Protein AF-A0A165V8Z0-F1 (afdb_monomer_lite)

Sequence (299 aa):
MLTEVDLGKNVFCWGKLGKTMGTYIALTVGRLELTSSKNMLGPYHGDLFLDSDRKEVPDPLGNPEEKYPAFQTTVEQILPRIELMGHTLDRAREEYNYLVERAIRRQFDIPGEGQRKSAEDFLTFEQFIEIVRTIPVSEVSTGIDEDHPNPKRICDAHTLKKLPWYDPIDYIGREPDDIHSEASSAAFFIDGFHAYTQIRLSAENQVNLSSHVTWMYGPLVENGWAYEDEFNTGLSDGEKFLIVTEGSSDAKIIRHAFNLLCPQVEDFFDTWTWKKDIRSPAQVIYVSLSMDLPPCVLR

Radius of gyration: 25.74 Å; chains: 1; bounding box: 80×76×83 Å

Structure (mmCIF, N/CA/C/O backbone):
data_AF-A0A165V8Z0-F1
#
_entry.id   AF-A0A165V8Z0-F1
#
loop_
_atom_site.group_PDB
_atom_site.id
_atom_site.type_symbol
_atom_site.label_atom_id
_atom_site.label_alt_id
_atom_site.label_comp_id
_atom_site.label_asym_id
_atom_site.label_entity_id
_atom_site.label_seq_id
_atom_site.pdbx_PDB_ins_code
_atom_site.Cartn_x
_atom_site.Cartn_y
_atom_site.Cartn_z
_atom_site.occupancy
_atom_site.B_iso_or_equiv
_atom_site.auth_seq_id
_atom_site.auth_comp_id
_atom_site.auth_asym_id
_atom_site.auth_atom_id
_atom_site.pdbx_PDB_model_num
ATOM 1 N N . MET A 1 1 ? -53.129 -48.810 -5.944 1.00 30.41 1 MET A N 1
ATOM 2 C CA . MET A 1 1 ? -51.692 -48.940 -5.649 1.00 30.41 1 MET A CA 1
ATOM 3 C C . MET A 1 1 ? -51.057 -47.651 -6.141 1.00 30.41 1 MET A C 1
ATOM 5 O O . MET A 1 1 ? -51.082 -47.426 -7.336 1.00 30.41 1 MET A O 1
ATOM 9 N N . LEU A 1 2 ? -50.639 -46.815 -5.187 1.00 28.31 2 LEU A N 1
ATOM 10 C CA . LEU A 1 2 ? -49.899 -45.549 -5.300 1.00 28.31 2 LEU A CA 1
ATOM 11 C C . LEU A 1 2 ? -50.561 -44.362 -6.033 1.00 28.31 2 LEU A C 1
ATOM 13 O O . LEU A 1 2 ? -50.907 -44.400 -7.204 1.00 28.31 2 LEU A O 1
ATOM 17 N N . THR A 1 3 ? -50.725 -43.312 -5.233 1.00 26.44 3 THR A N 1
ATOM 18 C CA . THR A 1 3 ? -51.211 -41.954 -5.479 1.00 26.44 3 THR A CA 1
ATOM 19 C C . THR A 1 3 ? -50.233 -41.129 -6.318 1.00 26.44 3 THR A C 1
ATOM 21 O O . THR A 1 3 ? -49.061 -41.027 -5.956 1.00 26.44 3 THR A O 1
ATOM 24 N N . GLU A 1 4 ? -50.732 -40.490 -7.376 1.00 25.56 4 GLU A N 1
ATOM 25 C CA . GLU A 1 4 ? -50.082 -39.367 -8.062 1.00 25.56 4 GLU A CA 1
ATOM 26 C C . GLU A 1 4 ? -50.193 -38.111 -7.187 1.00 25.56 4 GLU A C 1
ATOM 28 O O . GLU A 1 4 ? -51.288 -37.721 -6.777 1.00 25.56 4 GLU A O 1
ATOM 33 N N . VAL A 1 5 ? -49.050 -37.503 -6.872 1.00 31.41 5 VAL A N 1
ATOM 34 C CA . VAL A 1 5 ? -48.964 -36.186 -6.236 1.00 31.41 5 VAL A CA 1
ATOM 35 C C . VAL A 1 5 ? -48.667 -35.173 -7.333 1.00 31.41 5 VAL A C 1
ATOM 37 O O . VAL A 1 5 ? -47.605 -35.202 -7.951 1.00 31.41 5 VAL A O 1
ATOM 40 N N . ASP A 1 6 ? -49.637 -34.295 -7.554 1.00 30.78 6 ASP A N 1
ATOM 41 C CA . ASP A 1 6 ? -49.554 -33.102 -8.388 1.00 30.78 6 ASP A CA 1
ATOM 42 C C . ASP A 1 6 ? -48.679 -32.053 -7.674 1.00 30.78 6 ASP A C 1
ATOM 44 O O . ASP A 1 6 ? -49.027 -31.570 -6.593 1.00 30.78 6 ASP A O 1
ATOM 48 N N . LEU A 1 7 ? -47.514 -31.730 -8.242 1.00 30.03 7 LEU A N 1
ATOM 49 C CA . LEU A 1 7 ? -46.679 -30.604 -7.816 1.00 30.03 7 LEU A CA 1
ATOM 50 C C . LEU A 1 7 ? -46.598 -29.599 -8.961 1.00 30.03 7 LEU A C 1
ATOM 52 O O . LEU A 1 7 ? -45.838 -29.740 -9.919 1.00 30.03 7 LEU A O 1
ATOM 56 N N . GLY A 1 8 ? -47.433 -28.573 -8.831 1.00 27.44 8 GLY A N 1
ATOM 57 C CA . GLY A 1 8 ? -47.518 -27.457 -9.749 1.00 27.44 8 GLY A CA 1
ATOM 58 C C . GLY A 1 8 ? -46.261 -26.583 -9.796 1.00 27.44 8 GLY A C 1
ATOM 59 O O . GLY A 1 8 ? -45.584 -26.350 -8.802 1.00 27.44 8 GLY A O 1
ATOM 60 N N . LYS A 1 9 ? -46.050 -26.033 -10.996 1.00 34.22 9 LYS A N 1
ATOM 61 C CA . LYS A 1 9 ? -45.513 -24.696 -11.299 1.00 34.22 9 LYS A CA 1
ATOM 62 C C . LYS A 1 9 ? -44.222 -24.280 -10.576 1.00 34.22 9 LYS A C 1
ATOM 64 O O . LYS A 1 9 ? -44.267 -23.540 -9.604 1.00 34.22 9 LYS A O 1
ATOM 69 N N . ASN A 1 10 ? -43.084 -24.555 -11.213 1.00 26.34 10 ASN A N 1
ATOM 70 C CA . ASN A 1 10 ? -41.944 -23.636 -11.192 1.00 26.34 10 ASN A CA 1
ATOM 71 C C . ASN A 1 10 ? -41.713 -23.109 -12.610 1.00 26.34 10 ASN A C 1
ATOM 73 O O . ASN A 1 10 ? -41.158 -23.783 -13.475 1.00 26.34 10 ASN A O 1
ATOM 77 N N . VAL A 1 11 ? -42.208 -21.895 -12.849 1.00 27.19 11 VAL A N 1
ATOM 78 C CA . VAL A 1 11 ? -41.878 -21.096 -14.028 1.00 27.19 11 VAL A CA 1
ATOM 79 C C . VAL A 1 11 ? -40.433 -20.635 -13.844 1.00 27.19 11 VAL A C 1
ATOM 81 O O . VAL A 1 11 ? -40.169 -19.667 -13.140 1.00 27.19 11 VAL A O 1
ATOM 84 N N . PHE A 1 12 ? -39.488 -21.356 -14.445 1.00 24.84 12 PHE A N 1
ATOM 85 C CA . PHE A 1 12 ? -38.126 -20.863 -14.620 1.00 24.84 12 PHE A CA 1
ATOM 86 C C . PHE A 1 12 ? -38.168 -19.733 -15.653 1.00 24.84 12 PHE A C 1
ATOM 88 O O . PHE A 1 12 ? -38.236 -19.973 -16.859 1.00 24.84 12 PHE A O 1
ATOM 95 N N . CYS A 1 13 ? -38.164 -18.490 -15.174 1.00 25.16 13 CYS A N 1
ATOM 96 C CA . CYS A 1 13 ? -37.896 -17.327 -16.008 1.00 25.16 13 CYS A CA 1
ATOM 97 C C . CYS A 1 13 ? -36.444 -17.395 -16.492 1.00 25.16 13 CYS A C 1
ATOM 99 O O . CYS A 1 13 ? -35.519 -16.987 -15.796 1.00 25.16 13 CYS A O 1
ATOM 101 N N . TRP A 1 14 ? -36.256 -17.898 -17.710 1.00 28.58 14 TRP A N 1
ATOM 102 C CA . TRP A 1 14 ? -35.046 -17.680 -18.495 1.00 28.58 14 TRP A CA 1
ATOM 103 C C . TRP A 1 14 ? -34.996 -16.205 -18.908 1.00 28.58 14 TRP A C 1
ATOM 105 O O . TRP A 1 14 ? -35.491 -15.819 -19.965 1.00 28.58 14 TRP A O 1
ATOM 115 N N . GLY A 1 15 ? -34.446 -15.363 -18.035 1.00 26.12 15 GLY A N 1
ATOM 116 C CA . GLY A 1 15 ? -34.213 -13.945 -18.285 1.00 26.12 15 GLY A CA 1
ATOM 117 C C . GLY A 1 15 ? -32.725 -13.625 -18.207 1.00 26.12 15 GLY A C 1
ATOM 118 O O . GLY A 1 15 ? -32.154 -13.673 -17.128 1.00 26.12 15 GLY A O 1
ATOM 119 N N . LYS A 1 16 ? -32.139 -13.253 -19.353 1.00 32.78 16 LYS A N 1
ATOM 120 C CA . LYS A 1 16 ? -30.780 -12.703 -19.534 1.00 32.78 16 LYS A CA 1
ATOM 121 C C . LYS A 1 16 ? -29.607 -13.646 -19.217 1.00 32.78 16 LYS A C 1
ATOM 123 O O . LYS A 1 16 ? -28.849 -13.435 -18.282 1.00 32.78 16 LYS A O 1
ATOM 128 N N . LEU A 1 17 ? -29.332 -14.570 -20.139 1.00 36.44 17 LEU A N 1
ATOM 129 C CA . LEU A 1 17 ? -27.946 -14.962 -20.436 1.00 36.44 17 LEU A CA 1
ATOM 130 C C . LEU A 1 17 ? -27.268 -13.801 -21.183 1.00 36.44 17 LEU A C 1
ATOM 132 O O . LEU A 1 17 ? -27.127 -13.812 -22.405 1.00 36.44 17 LEU A O 1
ATOM 136 N N . GLY A 1 18 ? -26.926 -12.745 -20.442 1.00 35.88 18 GLY A N 1
ATOM 137 C CA . GLY A 1 18 ? -25.889 -11.816 -20.872 1.00 35.88 18 GLY A CA 1
ATOM 138 C C . GLY A 1 18 ? -24.560 -12.562 -20.833 1.00 35.88 18 GLY A C 1
ATOM 139 O O . GLY A 1 18 ? -24.325 -13.336 -19.910 1.00 35.88 18 GLY A O 1
ATOM 140 N N . LYS A 1 19 ? -23.718 -12.385 -21.854 1.00 38.81 19 LYS A N 1
ATOM 141 C CA . LYS A 1 19 ? -22.329 -12.859 -21.839 1.00 38.81 19 LYS A CA 1
ATOM 142 C C . LYS A 1 19 ? -21.712 -12.482 -20.489 1.00 38.81 19 LYS A C 1
ATOM 144 O O . LYS A 1 19 ? -21.586 -11.293 -20.217 1.00 38.81 19 LYS A O 1
ATOM 149 N N . THR A 1 20 ? -21.348 -13.455 -19.662 1.00 41.81 20 THR A N 1
ATOM 150 C CA . THR A 1 20 ? -20.550 -13.216 -18.460 1.00 41.81 20 THR A CA 1
ATOM 151 C C . THR A 1 20 ? -19.168 -12.753 -18.918 1.00 41.81 20 THR A C 1
ATOM 153 O O . THR A 1 20 ? -18.284 -13.561 -19.203 1.00 41.81 20 THR A O 1
ATOM 156 N N . MET A 1 21 ? -18.998 -11.439 -19.099 1.00 64.50 21 MET A N 1
ATOM 157 C CA . MET A 1 21 ? -17.664 -10.850 -19.161 1.00 64.50 21 MET A CA 1
ATOM 158 C C . MET A 1 21 ? -16.984 -11.120 -17.820 1.00 64.50 21 MET A C 1
ATOM 160 O O . MET A 1 21 ? -17.641 -11.140 -16.781 1.00 64.50 21 MET A O 1
ATOM 164 N N . GLY A 1 22 ? -15.684 -11.410 -17.852 1.00 67.50 22 GLY A N 1
ATOM 165 C CA . GLY A 1 22 ? -14.938 -11.577 -16.613 1.00 67.50 22 GLY A CA 1
ATOM 166 C C . GLY A 1 22 ? -14.842 -10.243 -15.882 1.00 67.50 22 GLY A C 1
ATOM 167 O O . GLY A 1 22 ? -14.561 -9.231 -16.520 1.00 67.50 22 GLY A O 1
ATOM 168 N N . THR A 1 23 ? -15.059 -10.266 -14.576 1.00 82.38 23 THR A N 1
ATOM 169 C CA . THR A 1 23 ? -14.997 -9.101 -13.701 1.00 82.38 23 THR A CA 1
ATOM 170 C C . THR A 1 23 ? -13.733 -9.154 -12.855 1.00 82.38 23 THR A C 1
ATOM 172 O O . THR A 1 23 ? -13.268 -10.241 -12.504 1.00 82.38 23 THR A O 1
ATOM 175 N N . TYR A 1 24 ? -13.178 -7.988 -12.537 1.00 84.50 24 TYR A N 1
ATOM 176 C CA . TYR A 1 24 ? -11.966 -7.860 -11.742 1.00 84.50 24 TYR A CA 1
ATOM 177 C C . TYR A 1 24 ? -12.279 -7.242 -10.375 1.00 84.50 24 TYR A C 1
ATOM 179 O O . TYR A 1 24 ? -13.119 -6.351 -10.268 1.00 84.50 24 TYR A O 1
ATOM 187 N N . ILE A 1 25 ? -11.603 -7.744 -9.345 1.00 90.50 25 ILE A N 1
ATOM 188 C CA . ILE A 1 25 ? -11.419 -7.088 -8.046 1.00 90.50 25 ILE A CA 1
ATOM 189 C C . ILE A 1 25 ? -9.993 -6.540 -8.023 1.00 90.50 25 ILE A C 1
ATOM 191 O O . ILE A 1 25 ? -9.087 -7.206 -8.530 1.00 90.50 25 ILE A O 1
ATOM 195 N N . ALA A 1 26 ? -9.786 -5.358 -7.446 1.00 93.00 26 ALA A N 1
ATOM 196 C CA . ALA A 1 26 ? -8.458 -4.757 -7.367 1.00 93.00 26 ALA A CA 1
ATOM 197 C C . ALA A 1 26 ? -8.223 -4.011 -6.049 1.00 93.00 26 ALA A C 1
ATOM 199 O O . ALA A 1 26 ? -9.145 -3.416 -5.481 1.00 93.00 26 ALA A O 1
ATOM 200 N N . LEU A 1 27 ? -6.969 -4.022 -5.593 1.00 97.50 27 LEU A N 1
ATOM 201 C CA . LEU A 1 27 ? -6.443 -3.053 -4.636 1.00 97.50 27 LEU A CA 1
ATOM 202 C C . LEU A 1 27 ? -5.663 -1.991 -5.410 1.00 97.50 27 LEU A C 1
ATOM 204 O O . LEU A 1 27 ? -4.715 -2.313 -6.129 1.00 97.50 27 LEU A O 1
ATOM 208 N N . THR A 1 28 ? -6.042 -0.727 -5.244 1.00 97.75 28 THR A N 1
ATOM 209 C CA . THR A 1 28 ? -5.426 0.393 -5.960 1.00 97.75 28 THR A CA 1
ATOM 210 C C . THR A 1 28 ? -4.941 1.493 -5.028 1.00 97.75 28 THR A C 1
ATOM 212 O O . THR A 1 28 ? -5.467 1.679 -3.928 1.00 97.75 28 THR A O 1
ATOM 215 N N . VAL A 1 29 ? -3.955 2.261 -5.501 1.00 98.00 29 VAL A N 1
ATOM 216 C CA . VAL A 1 29 ? -3.557 3.554 -4.927 1.00 98.00 29 VAL A CA 1
ATOM 217 C C . VAL A 1 29 ? -3.594 4.597 -6.033 1.00 98.00 29 VAL A C 1
ATOM 219 O O . VAL A 1 29 ? -2.802 4.545 -6.973 1.00 98.00 29 VAL A O 1
ATOM 222 N N . GLY A 1 30 ? -4.519 5.549 -5.938 1.00 96.19 30 GLY A N 1
ATOM 223 C CA . GLY A 1 30 ? -4.816 6.453 -7.044 1.00 96.19 30 GLY A CA 1
ATOM 224 C C . GLY A 1 30 ? -5.187 5.650 -8.293 1.00 96.19 30 GLY A C 1
ATOM 225 O O . GLY A 1 30 ? -6.202 4.957 -8.307 1.00 96.19 30 GLY A O 1
ATOM 226 N N . ARG A 1 31 ? -4.345 5.735 -9.325 1.00 95.00 31 ARG A N 1
ATOM 227 C CA . ARG A 1 31 ? -4.503 5.042 -10.612 1.00 95.00 31 ARG A CA 1
ATOM 228 C C . ARG A 1 31 ? -3.602 3.814 -10.772 1.00 95.00 31 ARG A C 1
ATOM 230 O O . ARG A 1 31 ? -3.591 3.218 -11.844 1.00 95.00 31 ARG A O 1
ATOM 237 N N . LEU A 1 32 ? -2.819 3.454 -9.756 1.00 95.44 32 LEU A N 1
ATOM 238 C CA . LEU A 1 32 ? -1.980 2.256 -9.789 1.00 95.44 32 LEU A CA 1
ATOM 239 C C . LEU A 1 32 ? -2.797 1.054 -9.316 1.00 95.44 32 LEU A C 1
ATOM 241 O O . LEU A 1 32 ? -3.307 1.062 -8.195 1.00 95.44 32 LEU A O 1
ATOM 245 N N . GLU A 1 33 ? -2.884 0.022 -10.152 1.00 94.94 33 GLU A N 1
ATOM 246 C CA . GLU A 1 33 ? -3.313 -1.316 -9.741 1.00 94.94 33 GLU A CA 1
ATOM 247 C C . GLU A 1 33 ? -2.143 -2.010 -9.035 1.00 94.94 33 GLU A C 1
ATOM 249 O O . GLU A 1 33 ? -1.077 -2.149 -9.629 1.00 94.94 33 GLU A O 1
ATOM 254 N N . LEU A 1 34 ? -2.318 -2.399 -7.768 1.00 95.31 34 LEU A N 1
ATOM 255 C CA . LEU A 1 34 ? -1.273 -3.086 -6.994 1.00 95.31 34 LEU A CA 1
ATOM 256 C C . LEU A 1 34 ? -1.474 -4.600 -6.995 1.00 95.31 34 LEU A C 1
ATOM 258 O O . LEU A 1 34 ? -0.526 -5.374 -7.064 1.00 95.31 34 LEU A O 1
ATOM 262 N N . THR A 1 35 ? -2.728 -5.027 -6.868 1.00 93.69 35 THR A N 1
ATOM 263 C CA . THR A 1 35 ? -3.135 -6.426 -6.977 1.00 93.69 35 THR A CA 1
ATOM 264 C C . THR A 1 35 ? -4.475 -6.483 -7.684 1.00 93.69 35 THR A C 1
ATOM 266 O O . THR A 1 35 ? -5.326 -5.607 -7.500 1.00 93.69 35 THR A O 1
ATOM 269 N N . SER A 1 36 ? -4.685 -7.541 -8.459 1.00 91.31 36 SER A N 1
ATOM 270 C CA . SER A 1 36 ? -5.980 -7.821 -9.059 1.00 91.31 36 SER A CA 1
ATOM 271 C C . SER A 1 36 ? -6.293 -9.308 -9.067 1.00 91.31 36 SER A C 1
ATOM 273 O O . SER A 1 36 ? -5.425 -10.178 -8.951 1.00 91.31 36 SER A O 1
ATOM 275 N N . SER A 1 37 ? -7.582 -9.615 -9.160 1.00 90.75 37 SER A N 1
ATOM 276 C CA . SER A 1 37 ? -8.058 -10.977 -9.344 1.00 90.75 37 SER A CA 1
ATOM 277 C C . SER A 1 37 ? -9.285 -10.998 -10.234 1.00 90.75 37 SER A C 1
ATOM 279 O O . SER A 1 37 ? -10.095 -10.076 -10.215 1.00 90.75 37 SER A O 1
ATOM 281 N N . LYS A 1 38 ? -9.425 -12.054 -11.035 1.00 88.88 38 LYS A N 1
ATOM 282 C CA . LYS A 1 38 ? -10.494 -12.175 -12.026 1.00 88.88 38 LYS A CA 1
ATOM 283 C C . LYS A 1 38 ? -11.485 -13.248 -11.609 1.00 88.88 38 LYS A C 1
ATOM 285 O O . LYS A 1 38 ? -11.101 -14.406 -11.474 1.00 88.88 38 LYS A O 1
ATOM 290 N N . ASN A 1 39 ? -12.762 -12.885 -11.497 1.00 88.44 39 ASN A N 1
ATOM 291 C CA . ASN A 1 39 ? -13.870 -13.793 -11.162 1.00 88.44 39 ASN A CA 1
ATOM 292 C C . ASN A 1 39 ? -13.678 -14.579 -9.848 1.00 88.44 39 ASN A C 1
ATOM 294 O O . ASN A 1 39 ? -14.215 -15.675 -9.696 1.00 88.44 39 ASN A O 1
ATOM 298 N N . MET A 1 40 ? -12.886 -14.052 -8.915 1.00 90.38 40 MET A N 1
ATOM 299 C CA . MET A 1 40 ? -12.635 -14.645 -7.602 1.00 90.38 40 MET A CA 1
ATOM 300 C C . MET A 1 40 ? -12.248 -13.549 -6.602 1.00 90.38 40 MET A C 1
ATOM 302 O O . MET A 1 40 ? -11.856 -12.461 -7.014 1.00 90.38 40 MET A O 1
ATOM 306 N N . LEU A 1 41 ? -12.341 -13.846 -5.302 1.00 86.62 41 LEU A N 1
ATOM 307 C CA . LEU A 1 41 ? -12.125 -12.878 -4.213 1.00 86.62 41 LEU A CA 1
ATOM 308 C C . LEU A 1 41 ? -10.716 -12.262 -4.188 1.00 86.62 41 LEU A C 1
ATOM 310 O O . LEU A 1 41 ? -10.540 -11.171 -3.661 1.00 86.62 41 LEU A O 1
ATOM 314 N N . GLY A 1 42 ? -9.716 -12.943 -4.753 1.00 89.69 42 GLY A N 1
ATOM 315 C CA . GLY A 1 42 ? -8.326 -12.500 -4.678 1.00 89.69 42 GLY A CA 1
ATOM 316 C C . GLY A 1 42 ? -7.764 -12.523 -3.249 1.00 89.69 42 GLY A C 1
ATOM 317 O O . GLY A 1 42 ? -8.295 -13.223 -2.382 1.00 89.69 42 GLY A O 1
ATOM 318 N N . PRO A 1 43 ? -6.652 -11.809 -3.003 1.00 90.62 43 PRO A N 1
ATOM 319 C CA . PRO A 1 43 ? -6.107 -11.637 -1.662 1.00 90.62 43 PRO A CA 1
ATOM 320 C C . PRO A 1 43 ? -7.060 -10.840 -0.763 1.00 90.62 43 PRO A C 1
ATOM 322 O O . PRO A 1 43 ? -7.693 -9.877 -1.197 1.00 90.62 43 PRO A O 1
ATOM 325 N N . TYR A 1 44 ? -7.134 -11.226 0.510 1.00 92.50 44 TYR A N 1
ATOM 326 C CA . TYR A 1 44 ? -7.872 -10.465 1.512 1.00 92.50 44 TYR A CA 1
ATOM 327 C C . TYR A 1 44 ? -7.106 -9.188 1.872 1.00 92.50 44 TYR A C 1
ATOM 329 O O . TYR A 1 44 ? -5.912 -9.239 2.167 1.00 92.50 44 TYR A O 1
ATOM 337 N N . HIS A 1 45 ? -7.809 -8.055 1.855 1.00 95.62 45 HIS A N 1
ATOM 338 C CA . HIS A 1 45 ? -7.251 -6.741 2.178 1.00 95.62 45 HIS A CA 1
ATOM 339 C C . HIS A 1 45 ? -8.036 -6.007 3.273 1.00 95.62 45 HIS A C 1
ATOM 341 O O . HIS A 1 45 ? -7.818 -4.818 3.491 1.00 95.62 45 HIS A O 1
ATOM 347 N N . GLY A 1 46 ? -8.938 -6.695 3.980 1.00 94.94 46 GLY A N 1
ATOM 348 C CA . GLY A 1 46 ? -9.806 -6.077 4.987 1.00 94.94 46 GLY A CA 1
ATOM 349 C C . GLY A 1 46 ? -9.062 -5.508 6.196 1.00 94.94 46 GLY A C 1
ATOM 350 O O . GLY A 1 46 ? -9.565 -4.584 6.830 1.00 94.94 46 GLY A O 1
ATOM 351 N N . ASP A 1 47 ? -7.844 -5.980 6.469 1.00 94.38 47 ASP A N 1
ATOM 352 C CA . ASP A 1 47 ? -6.976 -5.483 7.551 1.00 94.38 47 ASP A CA 1
ATOM 353 C C . ASP A 1 47 ? -6.551 -4.021 7.349 1.00 94.38 47 ASP A C 1
ATOM 355 O O . ASP A 1 47 ? -6.266 -3.292 8.303 1.00 94.38 47 ASP A O 1
ATOM 359 N N . LEU A 1 48 ? -6.540 -3.559 6.097 1.00 95.94 48 LEU A N 1
ATOM 360 C CA . LEU A 1 48 ? -6.196 -2.185 5.748 1.00 95.94 48 LEU A CA 1
ATOM 361 C C . LEU A 1 48 ? -7.283 -1.175 6.114 1.00 95.94 48 LEU A C 1
ATOM 363 O O . LEU A 1 48 ? -6.968 0.000 6.288 1.00 95.94 48 LEU A O 1
ATOM 367 N N . PHE A 1 49 ? -8.535 -1.607 6.227 1.00 96.50 49 PHE A N 1
ATOM 368 C CA . PHE A 1 49 ? -9.684 -0.713 6.283 1.00 96.50 49 PHE A CA 1
ATOM 369 C C . PHE A 1 49 ? -10.457 -0.873 7.587 1.00 96.50 49 PHE A C 1
ATOM 371 O O . PHE A 1 49 ? -10.444 -1.926 8.224 1.00 96.50 49 PHE A O 1
ATOM 378 N N . LEU A 1 50 ? -11.164 0.186 7.961 1.00 94.56 50 LEU A N 1
ATOM 379 C CA . LEU A 1 50 ? -12.214 0.143 8.968 1.00 94.56 50 LEU A CA 1
ATOM 380 C C . LEU A 1 50 ? -13.569 -0.029 8.277 1.00 94.56 50 LEU A C 1
ATOM 382 O O . LEU A 1 50 ? -13.738 0.345 7.118 1.00 94.56 50 LEU A O 1
ATOM 386 N N . ASP A 1 51 ? -14.577 -0.519 8.996 1.00 93.81 51 ASP A N 1
ATOM 387 C CA . ASP A 1 51 ? -15.925 -0.661 8.422 1.00 93.81 51 ASP A CA 1
ATOM 388 C C . ASP A 1 51 ? -16.501 0.696 7.966 1.00 93.81 51 ASP A C 1
ATOM 390 O O . ASP A 1 51 ? -17.215 0.782 6.969 1.00 93.81 51 ASP A O 1
ATOM 394 N N . SER A 1 52 ? -16.088 1.793 8.616 1.00 94.12 52 SER A N 1
ATOM 395 C CA . SER A 1 52 ? -16.416 3.166 8.208 1.00 94.12 52 SER A CA 1
ATOM 396 C C . SER A 1 52 ? -15.872 3.568 6.832 1.00 94.12 52 SER A C 1
ATOM 398 O O . SER A 1 52 ? -16.331 4.561 6.269 1.00 94.12 52 SER A O 1
ATOM 400 N N . ASP A 1 53 ? -14.898 2.832 6.293 1.00 96.75 53 ASP A N 1
ATOM 401 C CA . ASP A 1 53 ? -14.346 3.069 4.959 1.00 96.75 53 ASP A CA 1
ATOM 402 C C . ASP A 1 53 ? -15.203 2.442 3.851 1.00 96.75 53 ASP A C 1
ATOM 404 O O . ASP A 1 53 ? -14.947 2.703 2.670 1.00 96.75 53 ASP A O 1
ATOM 408 N N . ARG A 1 54 ? -16.224 1.643 4.201 1.00 96.75 54 ARG A N 1
ATOM 409 C CA . ARG A 1 54 ? -17.163 1.055 3.242 1.00 96.75 54 ARG A CA 1
ATOM 410 C C . ARG A 1 54 ? -18.078 2.126 2.656 1.00 96.75 54 ARG A C 1
ATOM 412 O O . ARG A 1 54 ? -18.836 2.775 3.377 1.00 96.75 54 ARG A O 1
ATOM 419 N N . LYS A 1 55 ? -18.044 2.295 1.334 1.00 96.19 55 LYS A N 1
ATOM 420 C CA . LYS A 1 55 ? -18.873 3.272 0.610 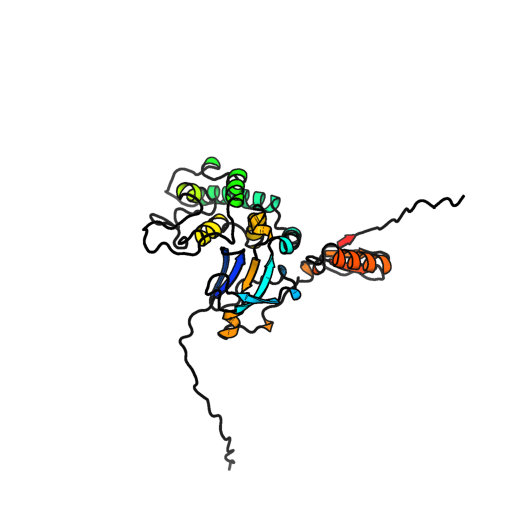1.00 96.19 55 LYS A CA 1
ATOM 421 C C . LYS A 1 55 ? -18.934 2.968 -0.883 1.00 96.19 55 LYS A C 1
ATOM 423 O O . LYS A 1 55 ? -18.129 2.205 -1.408 1.00 96.19 55 LYS A O 1
ATOM 428 N N . GLU A 1 56 ? -19.878 3.599 -1.571 1.00 96.25 56 GLU A N 1
ATOM 429 C CA . GLU A 1 56 ? -19.913 3.602 -3.034 1.00 96.25 56 GLU A CA 1
ATOM 430 C C . GLU A 1 56 ? -18.887 4.594 -3.585 1.00 96.25 56 GLU A C 1
ATOM 432 O O . GLU A 1 56 ? -18.917 5.786 -3.252 1.00 96.25 56 GLU A O 1
ATOM 437 N N . VAL A 1 57 ? -17.990 4.117 -4.446 1.00 95.50 57 VAL A N 1
ATOM 438 C CA . VAL A 1 57 ? -16.924 4.931 -5.046 1.00 95.50 57 VAL A CA 1
ATOM 439 C C . VAL A 1 57 ? -16.871 4.730 -6.558 1.00 95.50 57 VAL A C 1
ATOM 441 O O . VAL A 1 57 ? -17.259 3.661 -7.031 1.00 95.50 57 VAL A O 1
ATOM 444 N N . PRO A 1 58 ? -16.403 5.733 -7.323 1.00 93.56 58 PRO A N 1
ATOM 445 C CA . PRO A 1 58 ? -16.101 5.559 -8.739 1.00 93.56 58 PRO A CA 1
ATOM 446 C C . PRO A 1 58 ? -15.112 4.416 -8.982 1.00 93.56 58 PRO A C 1
ATOM 448 O O . PRO A 1 58 ? -14.206 4.220 -8.167 1.00 93.56 58 PRO A O 1
ATOM 451 N N . ASP A 1 59 ? -15.237 3.719 -10.110 1.00 89.00 59 ASP A N 1
ATOM 452 C CA . ASP A 1 59 ? -14.223 2.751 -10.538 1.00 89.00 59 ASP A CA 1
ATOM 453 C C . ASP A 1 59 ? -12.858 3.450 -10.741 1.00 89.00 59 ASP A C 1
ATOM 455 O O . ASP A 1 59 ? -12.756 4.350 -11.583 1.00 89.00 59 ASP A O 1
ATOM 459 N N . PRO A 1 60 ? -11.805 3.085 -9.977 1.00 85.19 60 PRO A N 1
ATOM 460 C CA . PRO A 1 60 ? -10.497 3.730 -10.080 1.00 85.19 60 PRO A CA 1
ATOM 461 C C . PRO A 1 60 ? -9.751 3.414 -11.384 1.00 85.19 60 PRO A C 1
ATOM 463 O O . PRO A 1 60 ? -8.856 4.174 -11.759 1.00 85.19 60 PRO A O 1
ATOM 466 N N . LEU A 1 61 ? -10.083 2.309 -12.058 1.00 84.19 61 LEU A N 1
ATOM 467 C CA . LEU A 1 61 ? -9.399 1.837 -13.270 1.00 84.19 61 LEU A CA 1
ATOM 468 C C . LEU A 1 61 ? -10.310 1.852 -14.506 1.00 84.19 61 LEU A C 1
ATOM 470 O O . LEU A 1 61 ? -9.816 1.807 -15.633 1.00 84.19 61 LEU A O 1
ATOM 474 N N . GLY A 1 62 ? -11.624 1.918 -14.299 1.00 84.69 62 GLY A N 1
ATOM 475 C CA . GLY A 1 62 ? -12.642 1.917 -15.342 1.00 84.69 62 GLY A CA 1
ATOM 476 C C . GLY A 1 62 ? -13.322 3.269 -15.550 1.00 84.69 62 GLY A C 1
ATOM 477 O O . GLY A 1 62 ? -12.687 4.319 -15.666 1.00 84.69 62 GLY A O 1
ATOM 478 N N . ASN A 1 63 ? -14.648 3.229 -15.680 1.00 84.12 63 ASN A N 1
ATOM 479 C CA . ASN A 1 63 ? -15.462 4.406 -15.953 1.00 84.12 63 ASN A CA 1
ATOM 480 C C . ASN A 1 63 ? -15.749 5.184 -14.652 1.00 84.12 63 ASN A C 1
ATOM 482 O O . ASN A 1 63 ? -16.457 4.662 -13.792 1.00 84.12 63 ASN A O 1
ATOM 486 N N . PRO A 1 64 ? -15.309 6.449 -14.510 1.00 84.12 64 PRO A N 1
ATOM 487 C CA . PRO A 1 64 ? -15.535 7.231 -13.291 1.00 84.12 64 PRO A CA 1
ATOM 488 C C . PRO A 1 64 ? -17.009 7.601 -13.047 1.00 84.12 64 PRO A C 1
ATOM 490 O O . PRO A 1 64 ? -17.348 8.099 -11.971 1.00 84.12 64 PRO A O 1
ATOM 493 N N . GLU A 1 65 ? -17.892 7.407 -14.031 1.00 88.88 65 GLU A N 1
ATOM 494 C CA . GLU A 1 65 ? -19.339 7.583 -13.855 1.00 88.88 65 GLU A CA 1
ATOM 495 C C . GLU A 1 65 ? -20.001 6.381 -13.167 1.00 88.88 65 GLU A C 1
ATOM 497 O O . GLU A 1 65 ? -21.057 6.532 -12.548 1.00 88.88 65 GLU A O 1
ATOM 502 N N . GLU A 1 66 ? -19.381 5.203 -13.249 1.00 90.38 66 GLU A N 1
ATOM 503 C CA . GLU A 1 66 ? -19.864 3.988 -12.603 1.00 90.38 66 GLU A CA 1
ATOM 504 C C . GLU A 1 66 ? -19.370 3.942 -11.162 1.00 90.38 66 GLU A C 1
ATOM 506 O O . GLU A 1 66 ? -18.185 4.138 -10.885 1.00 90.38 66 GLU A O 1
ATOM 511 N N . LYS A 1 67 ? -20.299 3.703 -10.236 1.00 94.19 67 LYS A N 1
ATOM 512 C CA . LYS A 1 67 ? -20.006 3.611 -8.810 1.00 94.19 67 LYS A CA 1
ATOM 513 C C . LYS A 1 67 ? -20.335 2.229 -8.307 1.00 94.19 67 LYS A C 1
ATOM 515 O O . LYS A 1 67 ? -21.389 1.694 -8.630 1.00 94.19 67 LYS A O 1
ATOM 520 N N . TYR A 1 68 ? -19.452 1.722 -7.467 1.00 94.00 68 TYR A N 1
ATOM 521 C CA . TYR A 1 68 ? -19.539 0.382 -6.926 1.00 94.00 68 TYR A CA 1
ATOM 522 C C . TYR A 1 68 ? -19.227 0.400 -5.429 1.00 94.00 68 TYR A C 1
ATOM 524 O O . TYR A 1 68 ? -18.459 1.258 -4.973 1.00 94.00 68 TYR A O 1
ATOM 532 N N . PRO A 1 69 ? -19.784 -0.537 -4.645 1.00 94.69 69 PRO A N 1
ATOM 533 C CA . PRO A 1 69 ? -19.384 -0.707 -3.258 1.00 94.69 69 PRO A CA 1
ATOM 534 C C . PRO A 1 69 ? -17.910 -1.128 -3.170 1.00 94.69 69 PRO A C 1
ATOM 536 O O . PRO A 1 69 ? -17.441 -2.027 -3.871 1.00 94.69 69 PRO A O 1
ATOM 539 N N . ALA A 1 70 ? -17.172 -0.444 -2.302 1.00 96.75 70 ALA A N 1
ATOM 540 C CA . ALA A 1 70 ? -15.753 -0.657 -2.060 1.00 96.75 70 ALA A CA 1
ATOM 541 C C . ALA A 1 70 ? -15.393 -0.254 -0.626 1.00 96.75 70 ALA A C 1
ATOM 543 O O . ALA A 1 70 ? -16.186 0.385 0.072 1.00 96.75 70 ALA A O 1
ATOM 544 N N . PHE A 1 71 ? -14.168 -0.566 -0.210 1.00 97.75 71 PHE A N 1
ATOM 545 C CA . PHE A 1 71 ? -13.531 0.136 0.903 1.00 97.75 71 PHE A CA 1
ATOM 546 C C . PHE A 1 71 ? -12.565 1.167 0.354 1.00 97.75 71 PHE A C 1
ATOM 548 O O . PHE A 1 71 ? -11.757 0.855 -0.523 1.00 97.75 71 PHE A O 1
ATOM 555 N N . GLN A 1 72 ? -12.647 2.398 0.849 1.00 97.81 72 GLN A N 1
ATOM 556 C CA . GLN A 1 72 ? -11.757 3.453 0.393 1.00 97.81 72 GLN A CA 1
ATOM 557 C C . GLN A 1 72 ? -11.384 4.415 1.512 1.00 97.81 72 GLN A C 1
ATOM 559 O O . GLN A 1 72 ? -12.238 5.019 2.158 1.00 97.81 72 GLN A O 1
ATOM 564 N N . THR A 1 73 ? -10.088 4.661 1.636 1.00 97.62 73 THR A N 1
ATOM 565 C CA . THR A 1 73 ? -9.518 5.677 2.524 1.00 97.62 73 THR A CA 1
ATOM 566 C C . THR A 1 73 ? -8.423 6.446 1.777 1.00 97.62 73 THR A C 1
ATOM 568 O O . THR A 1 73 ? -8.391 6.415 0.544 1.00 97.62 73 THR A O 1
ATOM 571 N N . THR A 1 74 ? -7.565 7.192 2.466 1.00 98.38 74 THR A N 1
ATOM 572 C CA . THR A 1 74 ? -6.397 7.852 1.858 1.00 98.38 74 THR A CA 1
ATOM 573 C C . THR A 1 74 ? -5.095 7.198 2.300 1.00 98.38 74 THR A C 1
ATOM 575 O O . THR A 1 74 ? -5.046 6.534 3.336 1.00 98.38 74 THR A O 1
ATOM 578 N N . VAL A 1 75 ? -4.022 7.415 1.533 1.00 98.44 75 VAL A N 1
ATOM 579 C CA . VAL A 1 75 ? -2.671 6.960 1.901 1.00 98.44 75 VAL A CA 1
ATOM 580 C C . VAL A 1 75 ? -2.290 7.453 3.299 1.00 98.44 75 VAL A C 1
ATOM 582 O O . VAL A 1 75 ? -1.791 6.671 4.099 1.00 98.44 75 VAL A O 1
ATOM 585 N N . GLU A 1 76 ? -2.579 8.714 3.630 1.00 97.75 76 GLU A N 1
ATOM 586 C CA . GLU A 1 76 ? -2.312 9.286 4.957 1.00 97.75 76 GLU A CA 1
ATOM 587 C C . GLU A 1 76 ? -2.999 8.515 6.091 1.00 97.75 76 GLU A C 1
ATOM 589 O O . GLU A 1 76 ? -2.371 8.226 7.109 1.00 97.75 76 GLU A O 1
ATOM 594 N N . GLN A 1 77 ? -4.277 8.167 5.922 1.00 97.00 77 GLN A N 1
ATOM 595 C CA . GLN A 1 77 ? -5.055 7.495 6.965 1.00 97.00 77 GLN A CA 1
ATOM 596 C C . GLN A 1 77 ? -4.637 6.034 7.153 1.00 97.00 77 GLN A C 1
ATOM 598 O O . GLN A 1 77 ? -4.660 5.524 8.272 1.00 97.00 77 GLN A O 1
ATOM 603 N N . ILE A 1 78 ? -4.219 5.363 6.079 1.00 96.75 78 ILE A N 1
ATOM 604 C CA . ILE A 1 78 ? -3.834 3.949 6.120 1.00 96.75 78 ILE A CA 1
ATOM 605 C C . ILE A 1 78 ? -2.380 3.738 6.551 1.00 96.75 78 ILE A C 1
ATOM 607 O O . ILE A 1 78 ? -2.018 2.654 7.009 1.00 96.75 78 ILE A O 1
ATOM 611 N N . LEU A 1 79 ? -1.543 4.775 6.439 1.00 96.94 79 LEU A N 1
ATOM 612 C CA . LEU A 1 79 ? -0.109 4.702 6.699 1.00 96.94 79 LEU A CA 1
ATOM 613 C C . LEU A 1 79 ? 0.220 4.151 8.099 1.00 96.94 79 LEU A C 1
ATOM 615 O O . LEU A 1 79 ? 1.019 3.218 8.176 1.00 96.94 79 LEU A O 1
ATOM 619 N N . PRO A 1 80 ? -0.418 4.613 9.196 1.00 96.06 80 PRO A N 1
ATOM 620 C CA . PRO A 1 80 ? -0.139 4.075 10.526 1.00 96.06 80 PRO A CA 1
ATOM 621 C C . PRO A 1 80 ? -0.517 2.595 10.660 1.00 96.06 80 PRO A C 1
ATOM 623 O O . PRO A 1 80 ? 0.189 1.846 11.332 1.00 96.06 80 PRO A O 1
ATOM 626 N N . ARG A 1 81 ? -1.594 2.151 9.993 1.00 95.88 81 ARG A N 1
ATOM 627 C CA . ARG A 1 81 ? -2.014 0.738 9.980 1.00 95.88 81 ARG A CA 1
ATOM 628 C C . ARG A 1 81 ? -0.959 -0.124 9.294 1.00 95.88 81 ARG A C 1
ATOM 630 O O . ARG A 1 81 ? -0.530 -1.137 9.833 1.00 95.88 81 ARG A O 1
ATOM 637 N N . ILE A 1 82 ? -0.508 0.312 8.120 1.00 96.56 82 ILE A N 1
ATOM 638 C CA . ILE A 1 82 ? 0.523 -0.361 7.319 1.00 96.56 82 ILE A CA 1
ATOM 639 C C . ILE A 1 82 ? 1.833 -0.487 8.104 1.00 96.56 82 ILE A C 1
ATOM 641 O O . ILE A 1 82 ? 2.441 -1.559 8.123 1.00 96.56 82 ILE A O 1
ATOM 645 N N . GLU A 1 83 ? 2.243 0.572 8.803 1.00 96.44 83 GLU A N 1
ATOM 646 C CA . GLU A 1 83 ? 3.454 0.548 9.624 1.00 96.44 83 GLU A CA 1
ATOM 647 C C . GLU A 1 83 ? 3.317 -0.375 10.847 1.00 96.44 83 GLU A C 1
ATOM 649 O O . GLU A 1 83 ? 4.262 -1.108 11.146 1.00 96.44 83 GLU A O 1
ATOM 654 N N . LEU A 1 84 ? 2.147 -0.431 11.500 1.00 95.44 84 LEU A N 1
ATOM 655 C CA . LEU A 1 84 ? 1.878 -1.398 12.577 1.00 95.44 84 LEU A CA 1
ATOM 656 C C . LEU A 1 84 ? 1.886 -2.852 12.089 1.00 95.44 84 LEU A C 1
ATOM 658 O O . LEU A 1 84 ? 2.343 -3.732 12.816 1.00 95.44 84 LEU A O 1
ATOM 662 N N . MET A 1 85 ? 1.457 -3.102 10.850 1.00 94.75 85 MET A N 1
ATOM 663 C CA . MET A 1 85 ? 1.566 -4.415 10.198 1.00 94.75 85 MET A CA 1
ATOM 664 C C . MET A 1 85 ? 3.004 -4.764 9.767 1.00 94.75 85 MET A C 1
ATOM 666 O O . MET A 1 85 ? 3.244 -5.830 9.206 1.00 94.75 85 MET A O 1
ATOM 670 N N . GLY A 1 86 ? 3.981 -3.889 10.029 1.00 95.81 86 GLY A N 1
ATOM 671 C CA . GLY A 1 86 ? 5.401 -4.132 9.770 1.00 95.81 86 GLY A CA 1
ATOM 672 C C . GLY A 1 86 ? 5.888 -3.689 8.389 1.00 95.81 86 GLY A C 1
ATOM 673 O O . GLY A 1 86 ? 7.058 -3.890 8.061 1.00 95.81 86 GLY A O 1
ATOM 674 N N . HIS A 1 87 ? 5.039 -3.049 7.584 1.00 97.44 87 HIS A N 1
ATOM 675 C CA . HIS A 1 87 ? 5.411 -2.498 6.281 1.00 97.44 87 HIS A CA 1
ATOM 676 C C . HIS A 1 87 ? 5.978 -1.082 6.441 1.00 97.44 87 HIS A C 1
ATOM 678 O O . HIS A 1 87 ? 5.346 -0.082 6.108 1.00 97.44 87 HIS A O 1
ATOM 684 N N . THR A 1 88 ? 7.189 -0.995 6.989 1.00 98.19 88 THR A N 1
ATOM 685 C CA . THR A 1 88 ? 7.912 0.269 7.191 1.00 98.19 88 THR A CA 1
ATOM 686 C C . THR A 1 88 ? 8.869 0.565 6.033 1.00 98.19 88 THR A C 1
ATOM 688 O O . THR A 1 88 ? 9.208 -0.316 5.240 1.00 98.19 88 THR A O 1
ATOM 691 N N . LEU A 1 89 ? 9.361 1.806 5.941 1.00 98.00 89 LEU A N 1
ATOM 692 C CA . LEU A 1 89 ? 10.377 2.167 4.944 1.00 98.00 89 LEU A CA 1
ATOM 693 C C . LEU A 1 89 ? 11.700 1.405 5.155 1.00 98.00 89 LEU A C 1
ATOM 695 O O . LEU A 1 89 ? 12.345 1.006 4.186 1.00 98.00 89 LEU A O 1
ATOM 699 N N . ASP A 1 90 ? 12.082 1.159 6.410 1.00 98.25 90 ASP A N 1
ATOM 700 C CA . ASP A 1 90 ? 13.257 0.343 6.736 1.00 98.25 90 ASP A CA 1
ATOM 701 C C . ASP A 1 90 ? 13.058 -1.107 6.288 1.00 98.25 90 ASP A C 1
ATOM 703 O O . ASP A 1 90 ? 13.949 -1.696 5.672 1.00 98.25 90 ASP A O 1
ATOM 707 N N . ARG A 1 91 ? 11.856 -1.661 6.492 1.00 97.31 91 ARG A N 1
ATOM 708 C CA . ARG A 1 91 ? 11.524 -2.996 5.997 1.00 97.31 91 ARG A CA 1
ATOM 709 C C . ARG A 1 91 ? 11.549 -3.064 4.470 1.00 97.31 91 ARG A C 1
ATOM 711 O O . ARG A 1 91 ? 12.060 -4.037 3.923 1.00 97.31 91 ARG A O 1
ATOM 718 N N . ALA A 1 92 ? 11.070 -2.026 3.783 1.00 98.38 92 ALA A N 1
ATOM 719 C CA . ALA A 1 92 ? 11.157 -1.928 2.327 1.00 98.38 92 ALA A CA 1
ATOM 720 C C . ALA A 1 92 ? 12.620 -1.933 1.846 1.00 98.38 92 ALA A C 1
ATOM 722 O O . ALA A 1 92 ? 12.961 -2.611 0.882 1.00 98.38 92 ALA A O 1
ATOM 723 N N . ARG A 1 93 ? 13.525 -1.242 2.546 1.00 98.62 93 ARG A N 1
ATOM 724 C CA . ARG A 1 93 ? 14.963 -1.283 2.239 1.00 98.62 93 ARG A CA 1
ATOM 725 C C . ARG A 1 93 ? 15.540 -2.694 2.375 1.00 98.62 93 ARG A C 1
ATOM 727 O O . ARG A 1 93 ? 16.301 -3.131 1.513 1.00 98.62 93 ARG A O 1
ATOM 734 N N . GLU A 1 94 ? 15.190 -3.407 3.443 1.00 97.69 94 GLU A N 1
ATOM 735 C CA . GLU A 1 94 ? 15.606 -4.800 3.644 1.00 97.69 94 GLU A CA 1
ATOM 736 C C . GLU A 1 94 ? 15.066 -5.722 2.544 1.00 97.69 94 GLU A C 1
ATOM 738 O O . GLU A 1 94 ? 15.821 -6.520 1.988 1.00 97.69 94 GLU A O 1
ATOM 743 N N . GLU A 1 95 ? 13.780 -5.589 2.207 1.00 96.62 95 GLU A N 1
ATOM 744 C CA . GLU A 1 95 ? 13.119 -6.345 1.140 1.00 96.62 95 GLU A CA 1
ATOM 745 C C . GLU A 1 95 ? 13.798 -6.088 -0.210 1.00 96.62 95 GLU A C 1
ATOM 747 O O . GLU A 1 95 ? 14.159 -7.036 -0.905 1.00 96.62 95 GLU A O 1
ATOM 752 N N . TYR A 1 96 ? 14.093 -4.828 -0.537 1.00 98.06 96 TYR A N 1
ATOM 753 C CA . TYR A 1 96 ? 14.812 -4.461 -1.756 1.00 98.06 96 TYR A CA 1
ATOM 754 C C . TYR A 1 96 ? 16.200 -5.103 -1.833 1.00 98.06 96 TYR A C 1
ATOM 756 O O . TYR A 1 96 ? 16.549 -5.728 -2.835 1.00 98.06 96 TYR A O 1
ATOM 764 N N . ASN A 1 97 ? 16.992 -4.990 -0.763 1.00 97.00 97 ASN A N 1
ATOM 765 C CA . ASN A 1 97 ? 18.330 -5.578 -0.712 1.00 97.00 97 ASN A CA 1
ATOM 766 C C . ASN A 1 97 ? 18.273 -7.104 -0.858 1.00 97.00 97 ASN A C 1
ATOM 768 O O . ASN A 1 97 ? 19.078 -7.690 -1.583 1.00 97.00 97 ASN A O 1
ATOM 772 N N . TYR A 1 98 ? 17.282 -7.746 -0.233 1.00 95.44 98 TYR A N 1
ATOM 773 C CA . TYR A 1 98 ? 17.034 -9.173 -0.406 1.00 95.44 98 TYR A CA 1
ATOM 774 C C . TYR A 1 98 ? 16.677 -9.527 -1.858 1.00 95.44 98 TYR A C 1
ATOM 776 O O . TYR A 1 98 ? 17.181 -10.521 -2.382 1.00 95.44 98 TYR A O 1
ATOM 784 N N . LEU A 1 99 ? 15.855 -8.720 -2.536 1.00 94.06 99 LEU A N 1
ATOM 785 C CA . LEU A 1 99 ? 15.517 -8.920 -3.948 1.00 94.06 99 LEU A CA 1
ATOM 786 C C . LEU A 1 99 ? 16.751 -8.791 -4.849 1.00 94.06 99 LEU A C 1
ATOM 788 O O . LEU A 1 99 ? 16.926 -9.626 -5.736 1.00 94.06 99 LEU A O 1
ATOM 792 N N . VAL A 1 100 ? 17.633 -7.816 -4.598 1.00 94.38 100 VAL A N 1
ATOM 793 C CA . VAL A 1 100 ? 18.918 -7.673 -5.309 1.00 94.38 100 VAL A CA 1
ATOM 794 C C . VAL A 1 100 ? 19.796 -8.904 -5.090 1.00 94.38 100 VAL A C 1
ATOM 796 O O . VAL A 1 100 ? 20.271 -9.505 -6.055 1.00 94.38 100 VAL A O 1
ATOM 799 N N . GLU A 1 101 ? 19.973 -9.345 -3.841 1.00 92.81 101 GLU A N 1
ATOM 800 C CA . GLU A 1 101 ? 20.725 -10.569 -3.546 1.00 92.81 101 GLU A CA 1
ATOM 801 C C . GLU A 1 101 ? 20.127 -11.791 -4.246 1.00 92.81 101 GLU A C 1
ATOM 803 O O . GLU A 1 101 ? 20.859 -12.609 -4.806 1.00 92.81 101 GLU A O 1
ATOM 808 N N . ARG A 1 102 ? 18.798 -11.924 -4.227 1.00 89.56 102 ARG A N 1
ATOM 809 C CA . ARG A 1 102 ? 18.080 -13.015 -4.887 1.00 89.56 102 ARG A CA 1
ATOM 810 C C . ARG A 1 102 ? 18.299 -12.978 -6.395 1.00 89.56 102 ARG A C 1
ATOM 812 O O . ARG A 1 102 ? 18.560 -14.030 -6.968 1.00 89.56 102 ARG A O 1
ATOM 819 N N . ALA A 1 103 ? 18.236 -11.805 -7.022 1.00 87.69 103 ALA A N 1
ATOM 820 C CA . ALA A 1 103 ? 18.464 -11.629 -8.454 1.00 87.69 103 ALA A CA 1
ATOM 821 C C . ALA A 1 103 ? 19.895 -12.017 -8.857 1.00 87.69 103 ALA A C 1
ATOM 823 O O . ALA A 1 103 ? 20.083 -12.761 -9.818 1.00 87.69 103 ALA A O 1
ATOM 824 N N . ILE A 1 104 ? 20.896 -11.603 -8.070 1.00 88.06 104 ILE A N 1
ATOM 825 C CA . ILE A 1 104 ? 22.296 -12.024 -8.246 1.00 88.06 104 ILE A CA 1
ATOM 826 C C . ILE A 1 104 ? 22.420 -13.547 -8.092 1.00 88.06 104 ILE A C 1
ATOM 828 O O . ILE A 1 104 ? 23.143 -14.192 -8.851 1.00 88.06 104 ILE A O 1
ATOM 832 N N . ARG A 1 105 ? 21.712 -14.140 -7.117 1.00 83.19 105 ARG A N 1
ATOM 833 C CA . ARG A 1 105 ? 21.774 -15.584 -6.856 1.00 83.19 105 ARG A CA 1
ATOM 834 C C . ARG A 1 105 ? 21.119 -16.428 -7.949 1.00 83.19 105 ARG A C 1
ATOM 836 O O . ARG A 1 105 ? 21.691 -17.436 -8.345 1.00 83.19 105 ARG A O 1
ATOM 843 N N . ARG A 1 106 ? 19.947 -16.021 -8.444 1.00 75.38 106 ARG A N 1
ATOM 844 C CA . ARG A 1 106 ? 19.147 -16.776 -9.427 1.00 75.38 106 ARG A CA 1
ATOM 845 C C . ARG A 1 106 ? 19.930 -17.080 -10.710 1.00 75.38 106 ARG A C 1
ATOM 847 O O . ARG A 1 106 ? 19.713 -18.111 -11.333 1.00 75.38 106 ARG A O 1
ATOM 854 N N . GLN A 1 107 ? 20.884 -16.221 -11.073 1.00 65.31 107 GLN A N 1
ATOM 855 C CA . GLN A 1 107 ? 21.732 -16.411 -12.250 1.00 65.31 107 GLN A CA 1
ATOM 856 C C . GLN A 1 107 ? 22.791 -17.521 -12.078 1.00 65.31 107 GLN A C 1
ATOM 858 O O . GLN A 1 107 ? 23.283 -18.036 -13.079 1.00 65.31 107 GLN A O 1
ATOM 863 N N . PHE A 1 108 ? 23.132 -17.945 -10.850 1.00 55.34 108 PHE A N 1
ATOM 864 C CA . PHE A 1 108 ? 24.033 -19.096 -10.653 1.00 55.34 108 PHE A CA 1
ATOM 865 C C . PHE A 1 108 ? 23.400 -20.427 -11.075 1.00 55.34 108 PHE A C 1
ATOM 867 O O . PHE A 1 108 ? 24.135 -21.368 -11.372 1.00 55.34 108 PHE A O 1
ATOM 874 N N . ASP A 1 109 ? 22.068 -20.501 -11.127 1.00 56.44 109 ASP A N 1
ATOM 875 C CA . ASP A 1 109 ? 21.334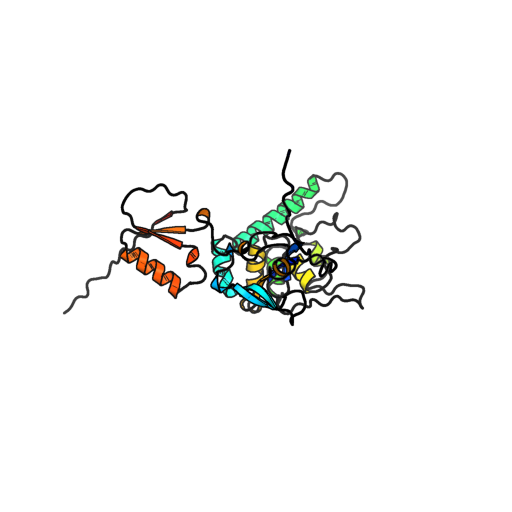 -21.744 -11.378 1.00 56.44 109 ASP A CA 1
ATOM 876 C C . ASP A 1 109 ? 21.007 -21.973 -12.866 1.00 56.44 109 ASP A C 1
ATOM 878 O O . ASP A 1 109 ? 20.458 -23.020 -13.210 1.00 56.44 109 ASP A O 1
ATOM 882 N N . ILE A 1 110 ? 21.356 -21.035 -13.761 1.00 57.25 110 ILE A N 1
ATOM 883 C CA . ILE A 1 110 ? 21.084 -21.120 -15.207 1.00 57.25 110 ILE A CA 1
ATOM 884 C C . ILE A 1 110 ? 22.400 -21.373 -15.968 1.00 57.25 110 ILE A C 1
ATOM 886 O O . ILE A 1 110 ? 23.193 -20.449 -16.166 1.00 57.25 110 ILE A O 1
ATOM 890 N N . PRO A 1 111 ? 22.678 -22.614 -16.414 1.00 50.16 111 PRO A N 1
ATOM 891 C CA . PRO A 1 111 ? 23.899 -22.920 -17.148 1.00 50.16 111 PRO A CA 1
ATOM 892 C C . PRO A 1 111 ? 23.865 -22.306 -18.554 1.00 50.16 111 PRO A C 1
ATOM 894 O O . PRO A 1 111 ? 23.017 -22.668 -19.364 1.00 50.16 111 PRO A O 1
ATOM 897 N N . GLY A 1 112 ? 24.844 -21.455 -18.878 1.00 60.16 112 GLY A N 1
ATOM 898 C CA . GLY A 1 112 ? 25.178 -21.118 -20.268 1.00 60.16 112 GLY A CA 1
ATOM 899 C C . GLY A 1 112 ? 24.846 -19.709 -20.766 1.00 60.16 112 GLY A C 1
ATOM 900 O O . GLY A 1 112 ? 25.172 -19.430 -21.916 1.00 60.16 112 GLY A O 1
ATOM 901 N N . GLU A 1 113 ? 24.297 -18.803 -19.948 1.00 54.22 113 GLU A N 1
ATOM 902 C CA . GLU A 1 113 ? 24.020 -17.424 -20.387 1.00 54.22 113 GLU A CA 1
ATOM 903 C C . GLU A 1 113 ? 24.572 -16.331 -19.454 1.00 54.22 113 GLU A C 1
ATOM 905 O O . GLU A 1 113 ? 24.244 -16.247 -18.273 1.00 54.22 113 GLU A O 1
ATOM 910 N N . GLY A 1 114 ? 25.349 -15.419 -20.049 1.00 57.19 114 GLY A N 1
ATOM 911 C CA . GLY A 1 114 ? 25.492 -14.038 -19.581 1.00 57.19 114 GLY A CA 1
ATOM 912 C C . GLY A 1 114 ? 26.633 -13.730 -18.607 1.00 57.19 114 GLY A C 1
ATOM 913 O O . GLY A 1 114 ? 27.093 -14.562 -17.828 1.00 57.19 114 GLY A O 1
ATOM 914 N N . GLN A 1 115 ? 27.096 -12.475 -18.659 1.00 58.00 115 GLN A N 1
ATOM 915 C CA . GLN A 1 115 ? 27.943 -11.883 -17.623 1.00 58.00 115 GLN A CA 1
ATOM 916 C C . GLN A 1 115 ? 27.237 -11.984 -16.265 1.00 58.00 115 GLN A C 1
ATOM 918 O O . GLN A 1 115 ? 26.035 -11.739 -16.160 1.00 58.00 115 GLN A O 1
ATOM 923 N N . ARG A 1 116 ? 28.006 -12.346 -15.236 1.00 67.56 116 ARG A N 1
ATOM 924 C CA . ARG A 1 116 ? 27.557 -12.387 -13.843 1.00 67.56 116 ARG A CA 1
ATOM 925 C C . ARG A 1 116 ? 27.082 -10.995 -13.436 1.00 67.56 116 ARG A C 1
ATOM 927 O O . ARG A 1 116 ? 27.916 -10.091 -13.411 1.00 67.56 116 ARG A O 1
ATOM 934 N N . LYS A 1 117 ? 25.799 -10.845 -13.094 1.00 75.00 117 LYS A N 1
ATOM 935 C CA . LYS A 1 117 ? 25.315 -9.592 -12.517 1.00 75.00 117 LYS A CA 1
ATOM 936 C C . LYS A 1 117 ? 25.948 -9.355 -11.146 1.00 75.00 117 LYS A C 1
ATOM 938 O O . LYS A 1 117 ? 26.092 -10.285 -10.344 1.00 75.00 117 LYS A O 1
ATOM 943 N N . SER A 1 118 ? 26.325 -8.118 -10.874 1.00 86.06 118 SER A N 1
ATOM 944 C CA . SER A 1 118 ? 26.754 -7.641 -9.564 1.00 86.06 118 SER A CA 1
ATOM 945 C C . SER A 1 118 ? 25.729 -6.658 -9.001 1.00 86.06 118 SER A C 1
ATOM 947 O O . SER A 1 118 ? 24.749 -6.305 -9.654 1.00 86.06 118 SER A O 1
ATOM 949 N N . ALA A 1 119 ? 25.943 -6.204 -7.766 1.00 87.25 119 ALA A N 1
ATOM 950 C CA . ALA A 1 119 ? 25.096 -5.173 -7.172 1.00 87.25 119 ALA A CA 1
ATOM 951 C C . ALA A 1 119 ? 25.109 -3.863 -7.987 1.00 87.25 119 ALA A C 1
ATOM 953 O O . ALA A 1 119 ? 24.127 -3.130 -7.953 1.00 87.25 119 ALA A O 1
ATOM 954 N N . GLU A 1 120 ? 26.179 -3.586 -8.746 1.00 90.56 120 GLU A N 1
ATOM 955 C CA . GLU A 1 120 ? 26.292 -2.378 -9.575 1.00 90.56 120 GLU A CA 1
ATOM 956 C C . GLU A 1 120 ? 25.377 -2.387 -10.814 1.00 90.56 120 GLU A C 1
ATOM 958 O O . GLU A 1 120 ? 25.156 -1.337 -11.422 1.00 90.56 120 GLU A O 1
ATOM 963 N N . ASP A 1 121 ? 24.826 -3.548 -11.183 1.00 90.62 121 ASP A N 1
ATOM 964 C CA . ASP A 1 121 ? 23.879 -3.674 -12.296 1.00 90.62 121 ASP A CA 1
ATOM 965 C C . ASP A 1 121 ? 22.446 -3.269 -11.918 1.00 90.62 121 ASP A C 1
ATOM 967 O O . ASP A 1 121 ? 21.590 -3.132 -12.795 1.00 90.62 121 ASP A O 1
ATOM 971 N N . PHE A 1 122 ? 22.180 -3.066 -10.626 1.00 94.88 122 PHE A N 1
ATOM 972 C CA . PHE A 1 122 ? 20.876 -2.683 -10.096 1.00 94.88 122 PHE A CA 1
ATOM 973 C C . PHE A 1 122 ? 20.889 -1.239 -9.588 1.00 94.88 122 PHE A C 1
ATOM 975 O O . PHE A 1 122 ? 21.942 -0.665 -9.307 1.00 94.88 122 PHE A O 1
ATOM 982 N N . LEU A 1 123 ? 19.706 -0.637 -9.451 1.00 96.94 123 LEU A N 1
ATOM 983 C CA . LEU A 1 123 ? 19.584 0.608 -8.690 1.00 96.94 123 LEU A CA 1
ATOM 984 C C . LEU A 1 123 ? 19.936 0.334 -7.223 1.00 96.94 123 LEU A C 1
ATOM 986 O O . LEU A 1 123 ? 19.599 -0.726 -6.689 1.00 96.94 123 LEU A O 1
ATOM 990 N N . THR A 1 124 ? 20.557 1.293 -6.538 1.00 97.69 124 THR A N 1
ATOM 991 C CA . THR A 1 124 ? 20.562 1.253 -5.068 1.00 97.69 124 THR A CA 1
ATOM 992 C C . THR A 1 124 ? 19.164 1.571 -4.541 1.00 97.69 124 THR A C 1
ATOM 994 O O . THR A 1 124 ? 18.347 2.170 -5.246 1.00 97.69 124 THR A O 1
ATOM 997 N N . PHE A 1 125 ? 18.878 1.217 -3.286 1.00 98.31 125 PHE A N 1
ATOM 998 C CA . PHE A 1 125 ? 17.599 1.584 -2.673 1.00 98.31 125 PHE A CA 1
ATOM 999 C C . PHE A 1 125 ? 17.392 3.109 -2.640 1.00 98.31 125 PHE A C 1
ATOM 1001 O O . PHE A 1 125 ? 16.277 3.588 -2.817 1.00 98.31 125 PHE A O 1
ATOM 1008 N N . GLU A 1 126 ? 18.463 3.889 -2.468 1.00 98.25 126 GLU A N 1
ATOM 1009 C CA . GLU A 1 126 ? 18.419 5.355 -2.519 1.00 98.25 126 GLU A CA 1
ATOM 1010 C C . GLU A 1 126 ? 18.013 5.871 -3.904 1.00 98.25 126 GLU A C 1
ATOM 1012 O O . GLU A 1 126 ? 17.140 6.725 -4.010 1.00 98.25 126 GLU A O 1
ATOM 1017 N N . GLN A 1 127 ? 18.596 5.330 -4.974 1.00 97.88 127 GLN A N 1
ATOM 1018 C CA . GLN A 1 127 ? 18.224 5.720 -6.338 1.00 97.88 127 GLN A CA 1
ATOM 1019 C C . GLN A 1 127 ? 16.787 5.303 -6.663 1.00 97.88 127 GLN A C 1
ATOM 1021 O O . GLN A 1 127 ? 16.040 6.043 -7.300 1.00 97.88 127 GLN A O 1
ATOM 1026 N N . PHE A 1 128 ? 16.391 4.119 -6.199 1.00 98.25 128 PHE A N 1
ATOM 1027 C CA . PHE A 1 128 ? 15.027 3.628 -6.312 1.00 98.25 128 PHE A CA 1
ATOM 1028 C C . PHE A 1 128 ? 14.030 4.574 -5.622 1.00 98.25 128 PHE A C 1
ATOM 1030 O O . PHE A 1 128 ? 13.073 5.021 -6.255 1.00 98.25 128 PHE A O 1
ATOM 1037 N N . ILE A 1 129 ? 14.270 4.940 -4.356 1.00 98.31 129 ILE A N 1
ATOM 1038 C CA . ILE A 1 129 ? 13.345 5.789 -3.594 1.00 98.31 129 ILE A CA 1
ATOM 1039 C C . ILE A 1 129 ? 13.298 7.225 -4.125 1.00 98.31 129 ILE A C 1
ATOM 1041 O O . ILE A 1 129 ? 12.250 7.864 -4.067 1.00 98.31 129 ILE A O 1
ATOM 1045 N N . GLU A 1 130 ? 14.401 7.733 -4.682 1.00 98.12 130 GLU A N 1
ATOM 1046 C CA . GLU A 1 130 ? 14.421 9.022 -5.380 1.00 98.12 130 GLU A CA 1
ATOM 1047 C C . GLU A 1 130 ? 13.445 9.045 -6.556 1.00 98.12 130 GLU A C 1
ATOM 1049 O O . GLU A 1 130 ? 12.742 10.037 -6.728 1.00 98.12 130 GLU A O 1
ATOM 1054 N N . ILE A 1 131 ? 13.344 7.951 -7.318 1.00 97.69 131 ILE A N 1
ATOM 1055 C CA . ILE A 1 131 ? 12.371 7.833 -8.409 1.00 97.69 131 ILE A CA 1
ATOM 1056 C C . ILE A 1 131 ? 10.957 7.661 -7.850 1.00 97.69 131 ILE A C 1
ATOM 1058 O O . ILE A 1 131 ? 10.051 8.356 -8.292 1.00 97.69 131 ILE A O 1
ATOM 1062 N N . VAL A 1 132 ? 10.749 6.808 -6.840 1.00 98.00 132 VAL A N 1
ATOM 1063 C CA . VAL A 1 132 ? 9.421 6.625 -6.215 1.00 98.00 132 VAL A CA 1
ATOM 1064 C C . VAL A 1 132 ? 8.822 7.959 -5.750 1.00 98.00 132 VAL A C 1
ATOM 1066 O O . VAL A 1 132 ? 7.640 8.226 -5.967 1.00 98.00 132 VAL A O 1
ATOM 1069 N N . ARG A 1 133 ? 9.647 8.841 -5.176 1.00 98.25 133 ARG A N 1
ATOM 1070 C CA . ARG A 1 133 ? 9.240 10.175 -4.703 1.00 98.25 133 ARG A CA 1
ATOM 1071 C C . ARG A 1 133 ? 8.718 11.104 -5.795 1.00 98.25 133 ARG A C 1
ATOM 1073 O O . ARG A 1 133 ? 8.066 12.091 -5.465 1.00 98.25 133 ARG A O 1
ATOM 1080 N N . THR A 1 134 ? 8.990 10.823 -7.067 1.00 97.44 134 THR A N 1
ATOM 1081 C CA . THR A 1 134 ? 8.525 11.651 -8.187 1.00 97.44 134 THR A CA 1
ATOM 1082 C C . THR A 1 134 ? 7.228 11.155 -8.811 1.00 97.44 134 THR A C 1
ATOM 1084 O O . THR A 1 134 ? 6.728 11.826 -9.705 1.00 97.44 134 THR A O 1
ATOM 1087 N N . ILE A 1 135 ? 6.663 10.028 -8.358 1.00 97.62 135 ILE A N 1
ATOM 1088 C CA . ILE A 1 135 ? 5.474 9.409 -8.960 1.00 97.62 135 ILE A CA 1
ATOM 1089 C C . ILE A 1 135 ? 4.198 9.960 -8.295 1.00 97.62 135 ILE A C 1
ATOM 1091 O O . ILE A 1 135 ? 3.930 9.608 -7.141 1.00 97.62 135 ILE A O 1
ATOM 1095 N N . PRO A 1 136 ? 3.388 10.805 -8.967 1.00 97.19 136 PRO A N 1
ATOM 1096 C CA . PRO A 1 136 ? 2.084 11.232 -8.464 1.00 97.19 136 PRO A CA 1
ATOM 1097 C C . PRO A 1 136 ? 1.010 10.196 -8.839 1.00 97.19 136 PRO A C 1
ATOM 1099 O O . PRO A 1 136 ? 0.445 10.224 -9.933 1.00 97.19 136 PRO A O 1
ATOM 1102 N N . VAL A 1 137 ? 0.710 9.261 -7.936 1.00 97.00 137 VAL A N 1
ATOM 1103 C CA . VAL A 1 137 ? -0.108 8.059 -8.223 1.00 97.00 137 VAL A CA 1
ATOM 1104 C C . VAL A 1 137 ? -1.527 8.356 -8.717 1.00 97.00 137 VAL A C 1
ATOM 1106 O O . VAL A 1 137 ? -2.118 7.534 -9.410 1.00 97.00 137 VAL A O 1
ATOM 1109 N N . SER A 1 138 ? -2.081 9.529 -8.405 1.00 95.38 138 SER A N 1
ATOM 1110 C CA . SER A 1 138 ? -3.404 9.953 -8.891 1.00 95.38 138 SER A CA 1
ATOM 1111 C C . SER A 1 138 ? -3.367 10.716 -10.221 1.00 95.38 138 SER A C 1
ATOM 1113 O O . SER A 1 138 ? -4.409 10.900 -10.848 1.00 95.38 138 SER A O 1
ATOM 1115 N N . GLU A 1 139 ? -2.192 11.167 -10.664 1.00 93.94 139 GLU A N 1
ATOM 1116 C CA . GLU A 1 139 ? -2.042 12.031 -11.844 1.00 93.94 139 GLU A CA 1
ATOM 1117 C C . GLU A 1 139 ? -1.451 11.302 -13.052 1.00 93.94 139 GLU A C 1
ATOM 1119 O O . GLU A 1 139 ? -1.669 11.738 -14.184 1.00 93.94 139 GLU A O 1
ATOM 1124 N N . VAL A 1 140 ? -0.765 10.173 -12.835 1.00 92.62 140 VAL A N 1
ATOM 1125 C CA . VAL A 1 140 ? -0.239 9.332 -13.921 1.00 92.62 140 VAL A CA 1
ATOM 1126 C C . VAL A 1 140 ? -1.333 8.981 -14.933 1.00 92.62 140 VAL A C 1
ATOM 1128 O O . VAL A 1 140 ? -2.477 8.682 -14.577 1.00 92.62 140 VAL A O 1
ATOM 1131 N N . SER A 1 141 ? -1.006 9.050 -16.220 1.00 89.38 141 SER A N 1
ATOM 1132 C CA . SER A 1 141 ? -1.943 8.714 -17.290 1.00 89.38 141 SER A CA 1
ATOM 1133 C C . SER A 1 141 ? -2.247 7.216 -17.321 1.00 89.38 141 SER A C 1
ATOM 1135 O O . SER A 1 141 ? -1.326 6.400 -17.338 1.00 89.38 141 SER A O 1
ATOM 1137 N N . THR A 1 142 ? -3.531 6.867 -17.422 1.00 86.25 142 THR A N 1
ATOM 1138 C CA . THR A 1 142 ? -4.013 5.516 -17.773 1.00 86.25 142 THR A CA 1
ATOM 1139 C C . THR A 1 142 ? -4.220 5.339 -19.277 1.00 86.25 142 THR A C 1
ATOM 1141 O O . THR A 1 142 ? -4.421 4.220 -19.738 1.00 86.25 142 THR A O 1
ATOM 1144 N N . GLY A 1 143 ? -4.161 6.429 -20.052 1.00 80.06 143 GLY A N 1
ATOM 1145 C CA . GLY A 1 143 ? -4.293 6.385 -21.505 1.00 80.06 143 GLY A CA 1
ATOM 1146 C C . GLY A 1 143 ? -3.226 5.488 -22.125 1.00 80.06 143 GLY A C 1
ATOM 1147 O O . GLY A 1 143 ? -2.036 5.660 -21.843 1.00 80.06 143 GLY A O 1
ATOM 1148 N N . ILE A 1 144 ? -3.676 4.544 -22.949 1.00 74.00 144 ILE A N 1
ATOM 1149 C CA . ILE A 1 144 ? -2.818 3.713 -23.788 1.00 74.00 144 ILE A CA 1
ATOM 1150 C C . ILE A 1 144 ? -2.432 4.562 -24.993 1.00 74.00 144 ILE A C 1
ATOM 1152 O O . ILE A 1 144 ? -3.284 5.194 -25.618 1.00 74.00 144 ILE A O 1
ATOM 1156 N N . ASP A 1 145 ? -1.143 4.604 -25.294 1.00 63.41 145 ASP A N 1
ATOM 1157 C CA . ASP A 1 145 ? -0.654 5.291 -26.479 1.00 63.41 145 ASP A CA 1
ATOM 1158 C C . ASP A 1 145 ? -0.935 4.423 -27.715 1.00 63.41 145 ASP A C 1
ATOM 1160 O O . ASP A 1 145 ? -0.116 3.600 -28.113 1.00 63.41 145 ASP A O 1
ATOM 1164 N N . GLU A 1 146 ? -2.150 4.520 -28.265 1.00 59.22 146 GLU A N 1
ATOM 1165 C CA . GLU A 1 146 ? -2.541 3.766 -29.467 1.00 59.22 146 GLU A CA 1
ATOM 1166 C C . GLU A 1 146 ? -1.849 4.300 -30.737 1.00 59.22 146 GLU A C 1
ATOM 1168 O O . GLU A 1 146 ? -1.696 3.566 -31.716 1.00 59.22 146 GLU A O 1
ATOM 1173 N N . ASP A 1 147 ? -1.402 5.563 -30.712 1.00 54.16 147 ASP A N 1
ATOM 1174 C CA . ASP A 1 147 ? -0.835 6.283 -31.857 1.00 54.16 147 ASP A CA 1
ATOM 1175 C C . ASP A 1 147 ? 0.706 6.236 -31.913 1.00 54.16 147 ASP A C 1
ATOM 1177 O O . ASP A 1 147 ? 1.294 6.436 -32.985 1.00 54.16 147 ASP A O 1
ATOM 1181 N N . HIS A 1 148 ? 1.391 5.953 -30.798 1.00 55.94 148 HIS A N 1
ATOM 1182 C CA . HIS A 1 148 ? 2.840 5.768 -30.763 1.00 55.94 148 HIS A CA 1
ATOM 1183 C C . HIS A 1 148 ? 3.246 4.314 -30.468 1.00 55.94 148 HIS A C 1
ATOM 1185 O O . HIS A 1 148 ? 2.694 3.658 -29.594 1.00 55.94 148 HIS A O 1
ATOM 1191 N N . PRO A 1 149 ? 4.304 3.799 -31.124 1.00 57.59 149 PRO A N 1
ATOM 1192 C CA . PRO A 1 149 ? 4.778 2.431 -30.901 1.00 57.59 149 PRO A CA 1
ATOM 1193 C C . PRO A 1 149 ? 5.429 2.207 -29.523 1.00 57.59 149 PRO A C 1
ATOM 1195 O O . PRO A 1 149 ? 5.791 1.075 -29.212 1.00 57.59 149 PRO A O 1
ATOM 1198 N N . ASN A 1 150 ? 5.624 3.260 -28.718 1.00 60.53 150 ASN A N 1
ATOM 1199 C CA . ASN A 1 150 ? 6.331 3.186 -27.444 1.00 60.53 150 ASN A CA 1
ATOM 1200 C C . ASN A 1 150 ? 5.396 3.598 -26.297 1.00 60.53 150 ASN A C 1
ATOM 1202 O O . ASN A 1 150 ? 4.913 4.728 -26.315 1.00 60.53 150 ASN A O 1
ATOM 1206 N N . PRO A 1 151 ? 5.188 2.748 -25.276 1.00 65.31 151 PRO A N 1
ATOM 1207 C CA . PRO A 1 151 ? 4.336 3.085 -24.141 1.00 65.31 151 PRO A CA 1
ATOM 1208 C C . PRO A 1 151 ? 4.890 4.292 -23.376 1.00 65.31 151 PRO A C 1
ATOM 1210 O O . PRO A 1 151 ? 6.105 4.422 -23.186 1.00 65.31 151 PRO A O 1
ATOM 1213 N N . LYS A 1 152 ? 3.992 5.162 -22.902 1.00 77.56 152 LYS A N 1
ATOM 1214 C CA . LYS A 1 152 ? 4.339 6.289 -22.030 1.00 77.56 152 LYS A CA 1
ATOM 1215 C C . LYS A 1 152 ? 4.782 5.737 -20.673 1.00 77.56 152 LYS A C 1
ATOM 1217 O O . LYS A 1 152 ? 4.019 5.039 -20.016 1.00 77.56 152 LYS A O 1
ATOM 1222 N N . ARG A 1 153 ? 6.020 6.010 -20.262 1.00 84.81 153 ARG A N 1
ATOM 1223 C CA . ARG A 1 153 ? 6.620 5.455 -19.037 1.00 84.81 153 ARG A CA 1
ATOM 1224 C C . ARG A 1 153 ? 7.045 6.557 -18.086 1.00 84.81 153 ARG A C 1
ATOM 1226 O O . ARG A 1 153 ? 7.420 7.642 -18.522 1.00 84.81 153 ARG A O 1
ATOM 1233 N N . ILE A 1 154 ? 7.067 6.230 -16.796 1.00 90.06 154 ILE A N 1
ATOM 1234 C CA . ILE A 1 154 ? 7.594 7.130 -15.761 1.00 90.06 154 ILE A CA 1
ATOM 1235 C C . ILE A 1 154 ? 9.129 7.214 -15.768 1.00 90.06 154 ILE A C 1
ATOM 1237 O O . ILE A 1 154 ? 9.700 8.159 -15.231 1.00 90.06 154 ILE A O 1
ATOM 1241 N N . CYS A 1 155 ? 9.803 6.240 -16.384 1.00 88.00 155 CYS A N 1
ATOM 1242 C CA . CYS A 1 155 ? 11.249 6.223 -16.573 1.00 88.00 155 CYS A CA 1
ATOM 1243 C C . CYS A 1 155 ? 11.627 5.474 -17.859 1.00 88.00 155 CYS A C 1
ATOM 1245 O O . CYS A 1 155 ? 10.812 4.780 -18.473 1.00 88.00 155 CYS A O 1
ATOM 1247 N N . ASP A 1 156 ? 12.869 5.643 -18.303 1.00 87.31 156 ASP A N 1
ATOM 1248 C CA . ASP A 1 156 ? 13.362 4.984 -19.505 1.00 87.31 156 ASP A CA 1
ATOM 1249 C C . ASP A 1 156 ? 13.532 3.463 -19.305 1.00 87.31 156 ASP A C 1
ATOM 1251 O O . ASP A 1 156 ? 13.726 2.957 -18.196 1.00 87.31 156 ASP A O 1
ATOM 1255 N N . ALA A 1 157 ? 13.503 2.712 -20.409 1.00 82.88 157 ALA A N 1
ATOM 1256 C CA . ALA A 1 157 ? 13.604 1.254 -20.376 1.00 82.88 157 ALA A CA 1
ATOM 1257 C C . ALA A 1 157 ? 14.941 0.740 -19.805 1.00 82.88 157 ALA A C 1
ATOM 1259 O O . ALA A 1 157 ? 14.998 -0.382 -19.303 1.00 82.88 157 ALA A O 1
ATOM 1260 N N . HIS A 1 158 ? 16.028 1.522 -19.872 1.00 87.31 158 HIS A N 1
ATOM 1261 C CA . HIS A 1 158 ? 17.302 1.124 -19.272 1.00 87.31 158 HIS A CA 1
ATOM 1262 C C . HIS A 1 158 ? 17.235 1.201 -17.744 1.00 87.31 158 HIS A C 1
ATOM 1264 O O . HIS A 1 158 ? 17.730 0.293 -17.080 1.00 87.31 158 HIS A O 1
ATOM 1270 N N . THR A 1 159 ? 16.566 2.212 -17.189 1.00 91.94 159 THR A N 1
ATOM 1271 C CA . THR A 1 159 ? 16.303 2.317 -15.748 1.00 91.94 159 THR A CA 1
ATOM 1272 C C . THR A 1 159 ? 15.435 1.161 -15.242 1.00 91.94 159 THR A C 1
ATOM 1274 O O . THR A 1 159 ? 15.784 0.540 -14.240 1.00 91.94 159 THR A O 1
ATOM 1277 N N . LEU A 1 160 ? 14.370 0.784 -15.962 1.00 89.12 160 LEU A N 1
ATOM 1278 C CA . LEU A 1 160 ? 13.526 -0.367 -15.589 1.00 89.12 160 LEU A CA 1
ATOM 1279 C C . LEU A 1 160 ? 14.300 -1.692 -15.530 1.00 89.12 160 LEU A C 1
ATOM 1281 O O . LEU A 1 160 ? 14.081 -2.500 -14.631 1.00 89.12 160 LEU A O 1
ATOM 1285 N N . LYS A 1 161 ? 15.257 -1.897 -16.443 1.00 87.94 161 LYS A N 1
ATOM 1286 C CA . LYS A 1 161 ? 16.108 -3.103 -16.491 1.00 87.94 161 LYS A CA 1
ATOM 1287 C C . LYS A 1 161 ? 17.033 -3.266 -15.283 1.00 87.94 161 LYS A C 1
ATOM 1289 O O . LYS A 1 161 ? 17.599 -4.344 -15.101 1.00 87.94 161 LYS A O 1
ATOM 1294 N N . LYS A 1 162 ? 17.198 -2.209 -14.481 1.00 92.69 162 LYS A N 1
ATOM 1295 C CA . LYS A 1 162 ? 17.988 -2.206 -13.243 1.00 92.69 162 LYS A CA 1
ATOM 1296 C C . LYS A 1 162 ? 17.167 -2.549 -11.998 1.00 92.69 162 LYS A C 1
ATOM 1298 O O . LYS A 1 162 ? 17.721 -2.553 -10.900 1.00 92.69 162 LYS A O 1
ATOM 1303 N N . LEU A 1 163 ? 15.869 -2.824 -12.135 1.00 93.88 163 LEU A N 1
ATOM 1304 C CA . LEU A 1 163 ? 15.049 -3.300 -11.023 1.00 93.88 163 LEU A CA 1
ATOM 1305 C C . LEU A 1 163 ? 15.370 -4.773 -10.717 1.00 93.88 163 LEU A C 1
ATOM 1307 O O . LEU A 1 163 ? 15.546 -5.567 -11.643 1.00 93.88 163 LEU A O 1
ATOM 1311 N N . PRO A 1 164 ? 15.425 -5.183 -9.439 1.00 93.06 164 PRO A N 1
ATOM 1312 C CA . PRO A 1 164 ? 15.821 -6.544 -9.077 1.00 93.06 164 PRO A CA 1
ATOM 1313 C C . PRO A 1 164 ? 14.789 -7.626 -9.429 1.00 93.06 164 PRO A C 1
ATOM 1315 O O . PRO A 1 164 ? 15.136 -8.803 -9.488 1.00 93.06 164 PRO A O 1
ATOM 1318 N N . TRP A 1 165 ? 13.535 -7.256 -9.690 1.00 90.50 165 TRP A N 1
ATOM 1319 C CA . TRP A 1 165 ? 12.500 -8.160 -10.215 1.00 90.50 165 TRP A CA 1
ATOM 1320 C C . TRP A 1 165 ? 12.371 -8.114 -11.741 1.00 90.50 165 TRP A C 1
ATOM 1322 O O . TRP A 1 165 ? 11.569 -8.858 -12.299 1.00 90.50 165 TRP A O 1
ATOM 1332 N N . TYR A 1 166 ? 13.159 -7.285 -12.433 1.00 87.50 166 TYR A N 1
ATOM 1333 C CA . TYR A 1 166 ? 13.213 -7.336 -13.888 1.00 87.50 166 TYR A CA 1
ATOM 1334 C C . TYR A 1 166 ? 13.989 -8.586 -14.323 1.00 87.50 166 TYR A C 1
ATOM 1336 O O . TYR A 1 166 ? 15.215 -8.650 -14.173 1.00 87.50 166 TYR A O 1
ATOM 1344 N N . ASP A 1 167 ? 13.282 -9.573 -14.875 1.00 78.06 167 ASP A N 1
ATOM 1345 C CA . ASP A 1 167 ? 13.874 -10.804 -15.398 1.00 78.06 167 ASP A CA 1
ATOM 1346 C C . ASP A 1 167 ? 14.013 -10.734 -16.930 1.00 78.06 167 ASP A C 1
ATOM 1348 O O . ASP A 1 167 ? 13.018 -10.790 -17.648 1.00 78.06 167 ASP A O 1
ATOM 1352 N N . PRO A 1 168 ? 15.234 -10.615 -17.484 1.00 69.44 168 PRO A N 1
ATOM 1353 C CA . PRO A 1 168 ? 15.424 -10.558 -18.930 1.00 69.44 168 PRO A CA 1
ATOM 1354 C C . PRO A 1 168 ? 14.915 -11.797 -19.676 1.00 69.44 168 PRO A C 1
ATOM 1356 O O . PRO A 1 168 ? 14.667 -11.687 -20.874 1.00 69.44 168 PRO A O 1
ATOM 1359 N N . ILE A 1 169 ? 14.788 -12.952 -19.005 1.00 66.38 169 ILE A N 1
ATOM 1360 C CA . ILE A 1 169 ? 14.316 -14.202 -19.619 1.00 66.38 169 ILE A CA 1
ATOM 1361 C C . ILE A 1 169 ? 12.815 -14.135 -19.893 1.00 66.38 169 ILE A C 1
ATOM 1363 O O . ILE A 1 169 ? 12.374 -14.535 -20.971 1.00 66.38 169 ILE A O 1
ATOM 1367 N N . ASP A 1 170 ? 12.052 -13.558 -18.965 1.00 66.06 170 ASP A N 1
ATOM 1368 C CA . ASP A 1 170 ? 10.614 -13.338 -19.140 1.00 66.06 170 ASP A CA 1
ATOM 1369 C C . ASP A 1 170 ? 10.336 -12.355 -20.298 1.00 66.06 170 ASP A C 1
ATOM 1371 O O . ASP A 1 170 ? 9.261 -12.375 -20.895 1.00 66.06 170 ASP A O 1
ATOM 1375 N N . TYR A 1 171 ? 11.339 -11.553 -20.687 1.00 63.09 171 TYR A N 1
ATOM 1376 C CA . TYR A 1 171 ? 11.206 -10.446 -21.639 1.00 63.09 171 TYR A CA 1
ATOM 1377 C C . TYR A 1 171 ? 12.202 -10.496 -22.819 1.00 63.09 171 TYR A C 1
ATOM 1379 O O . TYR A 1 171 ? 12.545 -9.456 -23.390 1.00 63.09 171 TYR A O 1
ATOM 1387 N N . ILE A 1 172 ? 12.696 -11.676 -23.228 1.00 56.22 172 ILE A N 1
ATOM 1388 C CA . ILE A 1 172 ? 13.682 -11.785 -24.327 1.00 56.22 172 ILE A CA 1
ATOM 1389 C C . ILE A 1 172 ? 13.117 -11.180 -25.623 1.00 56.22 172 ILE A C 1
ATOM 1391 O O . ILE A 1 172 ? 12.264 -11.755 -26.299 1.00 56.22 172 ILE A O 1
ATOM 1395 N N . GLY A 1 173 ? 13.645 -10.010 -25.996 1.00 53.81 173 GLY A N 1
ATOM 1396 C CA . GLY A 1 173 ? 13.269 -9.290 -27.215 1.00 53.81 173 GLY A CA 1
ATOM 1397 C C . GLY A 1 173 ? 11.915 -8.578 -27.151 1.00 53.81 173 GLY A C 1
ATOM 1398 O O . GLY A 1 173 ? 11.418 -8.172 -28.202 1.00 53.81 173 GLY A O 1
ATOM 1399 N N . ARG A 1 174 ? 11.320 -8.431 -25.959 1.00 56.56 174 ARG A N 1
ATOM 1400 C CA . ARG A 1 174 ? 10.038 -7.746 -25.741 1.00 56.56 174 ARG A CA 1
ATOM 1401 C C . ARG A 1 174 ? 10.116 -6.815 -24.533 1.00 56.56 174 ARG A C 1
ATOM 1403 O O . ARG A 1 174 ? 10.983 -6.949 -23.677 1.00 56.56 174 ARG A O 1
ATOM 1410 N N . GLU A 1 175 ? 9.244 -5.822 -24.509 1.00 63.38 175 GLU A N 1
ATOM 1411 C CA . GLU A 1 175 ? 8.985 -5.048 -23.294 1.00 63.38 175 GLU A CA 1
ATOM 1412 C C . GLU A 1 175 ? 8.065 -5.861 -22.370 1.00 63.38 175 GLU A C 1
ATOM 1414 O O . GLU A 1 175 ? 7.412 -6.779 -22.867 1.00 63.38 175 GLU A O 1
ATOM 1419 N N . PRO A 1 176 ? 8.000 -5.565 -21.057 1.00 66.44 176 PRO A N 1
ATOM 1420 C CA . PRO A 1 176 ? 7.019 -6.202 -20.192 1.00 66.44 176 PRO A CA 1
ATOM 1421 C C . PRO A 1 176 ? 5.616 -6.023 -20.761 1.00 66.44 176 PRO A C 1
ATOM 1423 O O . PRO A 1 176 ? 5.196 -4.887 -21.006 1.00 66.44 176 PRO A O 1
ATOM 1426 N N . ASP A 1 177 ? 4.940 -7.151 -20.991 1.00 66.31 177 ASP A N 1
ATOM 1427 C CA . ASP A 1 177 ? 3.664 -7.208 -21.707 1.00 66.31 177 ASP A CA 1
ATOM 1428 C C . ASP A 1 177 ? 2.573 -6.387 -21.007 1.00 66.31 177 ASP A C 1
ATOM 1430 O O . ASP A 1 177 ? 1.625 -6.017 -21.676 1.00 66.31 177 ASP A O 1
ATOM 1434 N N . ASP A 1 178 ? 2.736 -6.038 -19.725 1.00 72.25 178 ASP A N 1
ATOM 1435 C CA . ASP A 1 178 ? 1.757 -5.290 -18.927 1.00 7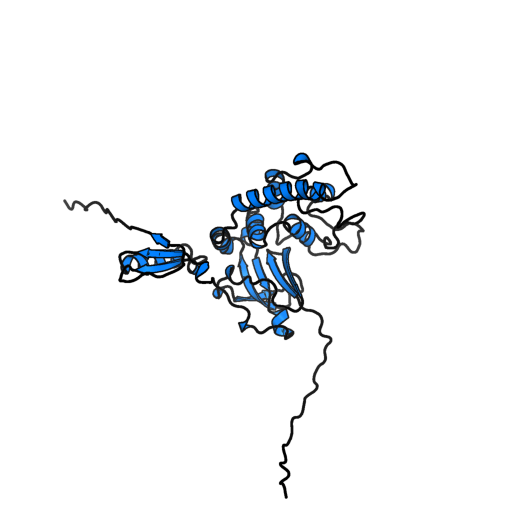2.25 178 ASP A CA 1
ATOM 1436 C C . ASP A 1 178 ? 2.029 -3.769 -18.853 1.00 72.25 178 ASP A C 1
ATOM 1438 O O . ASP A 1 178 ? 1.281 -3.030 -18.210 1.00 72.25 178 ASP A O 1
ATOM 1442 N N . ILE A 1 179 ? 3.091 -3.247 -19.491 1.00 83.56 179 ILE A N 1
ATOM 1443 C CA . ILE A 1 179 ? 3.395 -1.802 -19.471 1.00 83.56 179 ILE A CA 1
ATOM 1444 C C . ILE A 1 179 ? 2.828 -1.104 -20.712 1.00 83.56 179 ILE A C 1
ATOM 1446 O O . ILE A 1 179 ? 3.455 -1.065 -21.772 1.00 83.56 179 ILE A O 1
ATOM 1450 N N . HIS A 1 180 ? 1.671 -0.463 -20.546 1.00 83.19 180 HIS A N 1
ATOM 1451 C CA . HIS A 1 180 ? 0.941 0.227 -21.619 1.00 83.19 180 HIS A CA 1
ATOM 1452 C C . HIS A 1 180 ? 0.719 1.727 -21.382 1.00 83.19 180 HIS A C 1
ATOM 1454 O O . HIS A 1 180 ? 0.427 2.463 -22.323 1.00 83.19 180 HIS A O 1
ATOM 1460 N N . SER A 1 181 ? 0.853 2.189 -20.140 1.00 87.94 181 SER A N 1
ATOM 1461 C CA . SER A 1 181 ? 0.608 3.570 -19.726 1.00 87.94 181 SER A CA 1
ATOM 1462 C C . SER A 1 181 ? 1.581 4.006 -18.624 1.00 87.94 181 SER A C 1
ATOM 1464 O O . SER A 1 181 ? 2.352 3.198 -18.093 1.00 87.94 181 SER A O 1
ATOM 1466 N N . GLU A 1 182 ? 1.5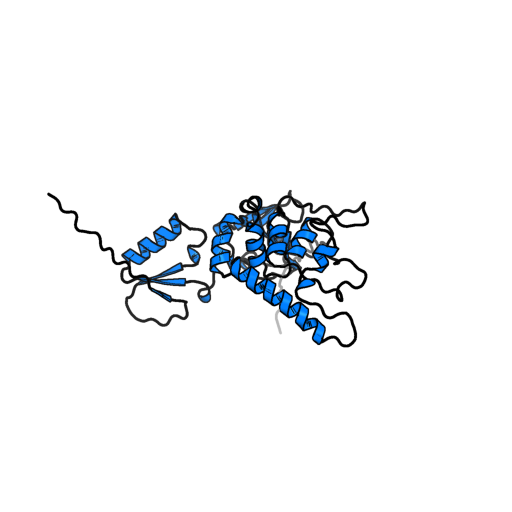34 5.286 -18.237 1.00 91.88 182 GLU A N 1
ATOM 1467 C CA . GLU A 1 182 ? 2.321 5.772 -17.096 1.00 91.88 182 GLU A CA 1
ATOM 1468 C C . GLU A 1 182 ? 1.903 5.065 -15.811 1.00 91.88 182 GLU A C 1
ATOM 1470 O O . GLU A 1 182 ? 2.763 4.726 -15.004 1.00 91.88 182 GLU A O 1
ATOM 1475 N N . ALA A 1 183 ? 0.604 4.803 -15.645 1.00 92.56 183 ALA A N 1
ATOM 1476 C CA . ALA A 1 183 ? 0.065 4.114 -14.483 1.00 92.56 183 ALA A CA 1
ATOM 1477 C C . ALA A 1 183 ? 0.602 2.682 -14.365 1.00 92.56 183 ALA A C 1
ATOM 1479 O O . ALA A 1 183 ? 1.138 2.316 -13.321 1.00 92.56 183 ALA A O 1
ATOM 1480 N N . SER A 1 184 ? 0.554 1.895 -15.444 1.00 90.81 184 SER A N 1
ATOM 1481 C CA . SER A 1 184 ? 1.090 0.527 -15.431 1.00 90.81 184 SER A CA 1
ATOM 1482 C C . SER A 1 184 ? 2.620 0.509 -15.333 1.00 90.81 184 SER A C 1
ATOM 1484 O O . SER A 1 184 ? 3.194 -0.353 -14.678 1.00 90.81 184 SER A O 1
ATOM 1486 N N . SER A 1 185 ? 3.305 1.493 -15.933 1.00 92.25 185 SER A N 1
ATOM 1487 C CA . SER A 1 185 ? 4.752 1.667 -15.760 1.00 92.25 185 SER A CA 1
ATOM 1488 C C . SER A 1 185 ? 5.119 1.995 -14.312 1.00 92.25 185 SER A C 1
ATOM 1490 O O . SER A 1 185 ? 6.169 1.552 -13.851 1.00 92.25 185 SER A O 1
ATOM 1492 N N . ALA A 1 186 ? 4.301 2.789 -13.618 1.00 95.31 186 ALA A N 1
ATOM 1493 C CA . ALA A 1 186 ? 4.498 3.141 -12.219 1.00 95.31 186 ALA A CA 1
ATOM 1494 C C . ALA A 1 186 ? 4.213 1.964 -11.285 1.00 95.31 186 ALA A C 1
ATOM 1496 O O . ALA A 1 186 ? 5.015 1.709 -10.391 1.00 95.31 186 ALA A O 1
ATOM 1497 N N . ALA A 1 187 ? 3.131 1.220 -11.536 1.00 94.62 187 ALA A N 1
ATOM 1498 C CA . ALA A 1 187 ? 2.819 -0.013 -10.819 1.00 94.62 187 ALA A CA 1
ATOM 1499 C C . ALA A 1 187 ? 3.971 -1.022 -10.953 1.00 94.62 187 ALA A C 1
ATOM 1501 O O . ALA A 1 187 ? 4.542 -1.436 -9.948 1.00 94.62 187 ALA A O 1
ATOM 1502 N N . PHE A 1 188 ? 4.435 -1.292 -12.180 1.00 93.12 188 PHE A N 1
ATOM 1503 C CA . PHE A 1 188 ? 5.587 -2.168 -12.428 1.00 93.12 188 PHE A CA 1
ATOM 1504 C C . PHE A 1 188 ? 6.864 -1.712 -11.700 1.00 93.12 188 PHE A C 1
ATOM 1506 O O . PHE A 1 188 ? 7.661 -2.533 -11.237 1.00 93.12 188 PHE A O 1
ATOM 1513 N N . PHE A 1 189 ? 7.072 -0.396 -11.579 1.00 95.69 189 PHE A N 1
ATOM 1514 C CA . PHE A 1 189 ? 8.231 0.161 -10.883 1.00 95.69 189 PHE A CA 1
ATOM 1515 C C . PHE A 1 189 ? 8.227 -0.127 -9.381 1.00 95.69 189 PHE A C 1
ATOM 1517 O O . PHE A 1 189 ? 9.276 -0.016 -8.768 1.00 95.69 189 PHE A O 1
ATOM 1524 N N . ILE A 1 190 ? 7.106 -0.506 -8.771 1.00 96.31 190 ILE A N 1
ATOM 1525 C CA . ILE A 1 190 ? 7.043 -0.888 -7.350 1.00 96.31 190 ILE A CA 1
ATOM 1526 C C . ILE A 1 190 ? 6.571 -2.335 -7.143 1.00 96.31 190 ILE A C 1
ATOM 1528 O O . ILE A 1 190 ? 6.528 -2.803 -6.010 1.00 96.31 190 ILE A O 1
ATOM 1532 N N . ASP A 1 191 ? 6.286 -3.067 -8.218 1.00 93.75 191 ASP A N 1
ATOM 1533 C CA . ASP A 1 191 ? 5.630 -4.380 -8.189 1.00 93.75 191 ASP A CA 1
ATOM 1534 C C . ASP A 1 191 ? 6.429 -5.482 -7.471 1.00 93.75 191 ASP A C 1
ATOM 1536 O O . ASP A 1 191 ? 5.872 -6.440 -6.943 1.00 93.75 191 ASP A O 1
ATOM 1540 N N . GLY A 1 192 ? 7.751 -5.333 -7.356 1.00 92.94 192 GLY A N 1
ATOM 1541 C CA . GLY A 1 192 ? 8.583 -6.316 -6.656 1.00 92.94 192 GLY A CA 1
ATOM 1542 C C . GLY A 1 192 ? 8.325 -6.449 -5.154 1.00 92.94 192 GLY A C 1
ATOM 1543 O O . GLY A 1 192 ? 8.879 -7.360 -4.538 1.00 92.94 192 GLY A O 1
ATOM 1544 N N . PHE A 1 193 ? 7.530 -5.552 -4.571 1.00 96.81 193 PHE A N 1
ATOM 1545 C CA . PHE A 1 193 ? 7.224 -5.500 -3.146 1.00 96.81 193 PHE A CA 1
ATOM 1546 C C . PHE A 1 193 ? 5.831 -6.041 -2.823 1.00 96.81 193 PHE A C 1
ATOM 1548 O O . PHE A 1 193 ? 4.925 -5.994 -3.651 1.00 96.81 193 PHE A O 1
ATOM 1555 N N . HIS A 1 194 ? 5.606 -6.449 -1.572 1.00 95.88 194 HIS A N 1
ATOM 1556 C CA . HIS A 1 194 ? 4.242 -6.680 -1.079 1.00 95.88 194 HIS A CA 1
ATOM 1557 C C . HIS A 1 194 ? 3.354 -5.435 -1.270 1.00 95.88 194 HIS A C 1
ATOM 1559 O O . HIS A 1 194 ? 3.804 -4.318 -1.013 1.00 95.88 194 HIS A O 1
ATOM 1565 N N . ALA A 1 195 ? 2.076 -5.609 -1.626 1.00 96.50 195 ALA A N 1
ATOM 1566 C CA . ALA A 1 195 ? 1.155 -4.504 -1.928 1.00 96.50 195 ALA A CA 1
ATOM 1567 C C . ALA A 1 195 ? 1.102 -3.426 -0.827 1.00 96.50 195 ALA A C 1
ATOM 1569 O O . ALA A 1 195 ? 1.048 -2.234 -1.104 1.00 96.50 195 ALA A O 1
ATOM 1570 N N . TYR A 1 196 ? 1.195 -3.816 0.445 1.00 97.75 196 TYR A N 1
ATOM 1571 C CA . TYR A 1 196 ? 1.188 -2.856 1.558 1.00 97.75 196 TYR A CA 1
ATOM 1572 C C . TYR A 1 196 ? 2.497 -2.060 1.638 1.00 97.75 196 TYR A C 1
ATOM 1574 O O . TYR A 1 196 ? 2.478 -0.860 1.914 1.00 97.75 196 TYR A O 1
ATOM 1582 N N . THR A 1 197 ? 3.628 -2.691 1.309 1.00 98.38 197 THR A N 1
ATOM 1583 C CA . THR A 1 197 ? 4.905 -1.994 1.124 1.00 98.38 197 THR A CA 1
ATOM 1584 C C . THR A 1 197 ? 4.828 -1.039 -0.076 1.00 98.38 197 THR A C 1
ATOM 1586 O O . THR A 1 197 ? 5.338 0.072 0.011 1.00 98.38 197 THR A O 1
ATOM 1589 N N . GLN A 1 198 ? 4.138 -1.402 -1.164 1.00 98.38 198 GLN A N 1
ATOM 1590 C CA . GLN A 1 198 ? 3.914 -0.513 -2.315 1.00 98.38 198 GLN A CA 1
ATOM 1591 C C . GLN A 1 198 ? 3.123 0.752 -1.929 1.00 98.38 198 GLN A C 1
ATOM 1593 O O . GLN A 1 198 ? 3.507 1.866 -2.299 1.00 98.38 198 GLN A O 1
ATOM 1598 N N . ILE A 1 199 ? 2.067 0.612 -1.115 1.00 98.56 199 ILE A N 1
ATOM 1599 C CA . ILE A 1 199 ? 1.338 1.759 -0.543 1.00 98.56 199 ILE A CA 1
ATOM 1600 C C . ILE A 1 199 ? 2.278 2.599 0.338 1.00 98.56 199 ILE A C 1
ATOM 1602 O O . ILE A 1 199 ? 2.321 3.824 0.199 1.00 98.56 199 ILE A O 1
ATOM 1606 N N . ARG A 1 200 ? 3.082 1.960 1.206 1.00 98.50 200 ARG A N 1
ATOM 1607 C CA . ARG A 1 200 ? 4.053 2.666 2.059 1.00 98.50 200 ARG A CA 1
ATOM 1608 C C . ARG A 1 200 ? 5.059 3.470 1.242 1.00 98.50 200 ARG A C 1
ATOM 1610 O O . ARG A 1 200 ? 5.352 4.609 1.598 1.00 98.50 200 ARG A O 1
ATOM 1617 N N . LEU A 1 201 ? 5.593 2.886 0.174 1.00 98.62 201 LEU A N 1
ATOM 1618 C CA . LEU A 1 201 ? 6.523 3.539 -0.746 1.00 98.62 201 LEU A CA 1
ATOM 1619 C C . LEU A 1 201 ? 5.858 4.732 -1.438 1.00 98.62 201 LEU A C 1
ATOM 1621 O O . LEU A 1 201 ? 6.455 5.802 -1.523 1.00 98.62 201 LEU A O 1
ATOM 1625 N N . SER A 1 202 ? 4.596 4.588 -1.846 1.00 98.25 202 SER A N 1
ATOM 1626 C CA . SER A 1 202 ? 3.827 5.667 -2.476 1.00 98.25 202 SER A CA 1
ATOM 1627 C C . SER A 1 202 ? 3.680 6.899 -1.575 1.00 98.25 202 SER A C 1
ATOM 1629 O O . SER A 1 202 ? 3.637 8.014 -2.093 1.00 98.25 202 SER A O 1
ATOM 1631 N N . ALA A 1 203 ? 3.665 6.729 -0.246 1.00 98.31 203 ALA A N 1
ATOM 1632 C CA . ALA A 1 203 ? 3.597 7.827 0.724 1.00 98.31 203 ALA A CA 1
ATOM 1633 C C . ALA A 1 203 ? 4.853 8.722 0.755 1.00 98.31 203 ALA A C 1
ATOM 1635 O O . ALA A 1 203 ? 4.810 9.818 1.312 1.00 98.31 203 ALA A O 1
ATOM 1636 N N . GLU A 1 204 ? 5.967 8.295 0.149 1.00 98.44 204 GLU A N 1
ATOM 1637 C CA . GLU A 1 204 ? 7.190 9.105 0.081 1.00 98.44 204 GLU A CA 1
ATOM 1638 C C . GLU A 1 204 ? 7.042 10.328 -0.835 1.00 98.44 204 GLU A C 1
ATOM 1640 O O . GLU A 1 204 ? 7.793 11.296 -0.699 1.00 98.44 204 GLU A O 1
ATOM 1645 N N . ASN A 1 205 ? 6.058 10.325 -1.735 1.00 98.25 205 ASN A N 1
ATOM 1646 C CA . ASN A 1 205 ? 5.613 11.532 -2.419 1.00 98.25 205 ASN A CA 1
ATOM 1647 C C . ASN A 1 205 ? 4.453 12.163 -1.631 1.00 98.25 205 ASN A C 1
ATOM 1649 O O . ASN A 1 205 ? 3.374 11.585 -1.519 1.00 98.25 205 ASN A O 1
ATOM 1653 N N . GLN A 1 206 ? 4.652 13.383 -1.125 1.00 97.50 206 GLN A N 1
ATOM 1654 C CA . GLN A 1 206 ? 3.667 14.073 -0.283 1.00 97.50 206 GLN A CA 1
ATOM 1655 C C . GLN A 1 206 ? 2.316 14.310 -0.972 1.00 97.50 206 GLN A C 1
ATOM 1657 O O . GLN A 1 206 ? 1.290 14.317 -0.296 1.00 97.50 206 GLN A O 1
ATOM 1662 N N . VAL A 1 207 ? 2.287 14.465 -2.302 1.00 98.06 207 VAL A N 1
ATOM 1663 C CA . VAL A 1 207 ? 1.028 14.620 -3.058 1.00 98.06 207 VAL A CA 1
ATOM 1664 C C . VAL A 1 207 ? 0.175 13.353 -2.966 1.00 98.06 207 VAL A C 1
ATOM 1666 O O . VAL A 1 207 ? -1.052 13.419 -2.991 1.00 98.06 207 VAL A O 1
ATOM 1669 N N . ASN A 1 208 ? 0.806 12.191 -2.786 1.00 98.50 208 ASN A N 1
ATOM 1670 C CA . ASN A 1 208 ? 0.097 10.923 -2.705 1.00 98.50 208 ASN A CA 1
ATOM 1671 C C . ASN A 1 208 ? -0.612 10.721 -1.363 1.00 98.50 208 ASN A C 1
ATOM 1673 O O . ASN A 1 208 ? -1.499 9.880 -1.298 1.00 98.50 208 ASN A O 1
ATOM 1677 N N . LEU A 1 209 ? -0.295 11.488 -0.312 1.00 98.31 209 LEU A N 1
ATOM 1678 C CA . LEU A 1 209 ? -0.930 11.340 1.007 1.00 98.31 209 LEU A CA 1
ATOM 1679 C C . LEU A 1 209 ? -2.458 11.510 0.953 1.00 98.31 209 LEU A C 1
ATOM 1681 O O . LEU A 1 209 ? -3.185 10.808 1.656 1.00 98.31 209 LEU A O 1
ATOM 1685 N N . SER A 1 210 ? -2.953 12.384 0.072 1.00 98.31 210 SER A N 1
ATOM 1686 C CA . SER A 1 210 ? -4.386 12.586 -0.171 1.00 98.31 210 SER A CA 1
ATOM 1687 C C . SER A 1 210 ? -4.977 11.636 -1.218 1.00 98.31 210 SER A C 1
ATOM 1689 O O . SER A 1 210 ? -6.191 11.631 -1.416 1.00 98.31 210 SER A O 1
ATOM 1691 N N . SER A 1 211 ? -4.148 10.834 -1.891 1.00 98.31 211 SER A N 1
ATOM 1692 C CA . SER A 1 211 ? -4.613 9.877 -2.893 1.00 98.31 211 SER A CA 1
ATOM 1693 C C . SER A 1 211 ? -5.379 8.738 -2.234 1.00 98.31 211 SER A C 1
ATOM 1695 O O . SER A 1 211 ? -5.069 8.314 -1.118 1.00 98.31 211 SER A O 1
ATOM 1697 N N . HIS A 1 212 ? -6.392 8.241 -2.937 1.00 98.19 212 HIS A N 1
ATOM 1698 C CA . HIS A 1 212 ? -7.241 7.180 -2.423 1.00 98.19 212 HIS A CA 1
ATOM 1699 C C . HIS A 1 212 ? -6.558 5.820 -2.495 1.00 98.19 212 HIS A C 1
ATOM 1701 O O . HIS A 1 212 ? -5.991 5.468 -3.526 1.00 98.19 212 HIS A O 1
ATOM 1707 N N . VAL A 1 213 ? -6.682 5.045 -1.421 1.00 98.44 213 VAL A N 1
ATOM 1708 C CA . VAL A 1 213 ? -6.439 3.600 -1.435 1.00 98.44 213 VAL A CA 1
ATOM 1709 C C . VAL A 1 213 ? -7.799 2.929 -1.508 1.00 98.44 213 VAL A C 1
ATOM 1711 O O . VAL A 1 213 ? -8.643 3.205 -0.654 1.00 98.44 213 VAL A O 1
ATOM 1714 N N . THR A 1 214 ? -8.032 2.105 -2.529 1.00 98.00 214 THR A N 1
ATOM 1715 C CA . THR A 1 214 ? -9.350 1.508 -2.790 1.00 98.00 214 THR A CA 1
ATOM 1716 C C . THR A 1 214 ? -9.237 -0.001 -2.929 1.00 98.00 214 THR A C 1
ATOM 1718 O O . THR A 1 214 ? -8.488 -0.483 -3.772 1.00 98.00 214 THR A O 1
ATOM 1721 N N . TRP A 1 215 ? -10.011 -0.744 -2.140 1.00 97.38 215 TRP A N 1
ATOM 1722 C CA . TRP A 1 215 ? -10.261 -2.165 -2.364 1.00 97.38 215 TRP A CA 1
ATOM 1723 C C . TRP A 1 215 ? -11.644 -2.325 -2.995 1.00 97.38 215 TRP A C 1
ATOM 1725 O O . TRP A 1 215 ? -12.676 -2.242 -2.322 1.00 97.38 215 TRP A O 1
ATOM 1735 N N . MET A 1 216 ? -11.649 -2.456 -4.322 1.00 94.88 216 MET A N 1
ATOM 1736 C CA . MET A 1 216 ? -12.843 -2.417 -5.161 1.00 94.88 216 MET A CA 1
ATOM 1737 C C . MET A 1 216 ? -13.383 -3.822 -5.400 1.00 94.88 216 MET A C 1
ATOM 1739 O O . MET A 1 216 ? -12.813 -4.544 -6.213 1.00 94.88 216 MET A O 1
ATOM 1743 N N . TYR A 1 217 ? -14.490 -4.182 -4.745 1.00 94.44 217 TYR A N 1
ATOM 1744 C CA . TYR A 1 217 ? -15.130 -5.499 -4.872 1.00 94.44 217 TYR A CA 1
ATOM 1745 C C . TYR A 1 217 ? -16.505 -5.479 -5.544 1.00 94.44 217 TYR A C 1
ATOM 1747 O O . TYR A 1 217 ? -16.979 -6.524 -5.992 1.00 94.44 217 TYR A O 1
ATOM 1755 N N . GLY A 1 218 ? -17.158 -4.320 -5.633 1.00 93.69 218 GLY A N 1
ATOM 1756 C CA . GLY A 1 218 ? -18.542 -4.222 -6.082 1.00 93.69 218 GLY A CA 1
ATOM 1757 C C . GLY A 1 218 ? -18.844 -4.835 -7.449 1.00 93.69 218 GLY A C 1
ATOM 1758 O O . GLY A 1 218 ? -19.818 -5.585 -7.531 1.00 93.69 218 GLY A O 1
ATOM 1759 N N . PRO A 1 219 ? -18.001 -4.667 -8.488 1.00 92.12 219 PRO A N 1
ATOM 1760 C CA . PRO A 1 219 ? -18.226 -5.341 -9.761 1.00 92.12 219 PRO A CA 1
ATOM 1761 C C . PRO A 1 219 ? -18.324 -6.870 -9.615 1.00 92.12 219 PRO A C 1
ATOM 1763 O O . PRO A 1 219 ? -19.121 -7.512 -10.304 1.00 92.12 219 PRO A O 1
ATOM 1766 N N . LEU A 1 220 ? -17.538 -7.476 -8.716 1.00 92.94 220 LEU A N 1
ATOM 1767 C CA . LEU A 1 220 ? -17.546 -8.921 -8.476 1.00 92.94 220 LEU A CA 1
ATOM 1768 C C . LEU A 1 220 ? -18.888 -9.379 -7.879 1.00 92.94 220 LEU A C 1
ATOM 1770 O O . LEU A 1 220 ? -19.434 -10.400 -8.305 1.00 92.94 220 LEU A O 1
ATOM 1774 N N . VAL A 1 221 ? -19.436 -8.593 -6.948 1.00 93.00 221 VAL A N 1
ATOM 1775 C CA . VAL A 1 221 ? -20.740 -8.843 -6.315 1.00 93.00 221 VAL A CA 1
ATOM 1776 C C . VAL A 1 221 ? -21.881 -8.655 -7.314 1.00 93.00 221 VAL A C 1
ATOM 1778 O O . VAL A 1 221 ? -22.727 -9.537 -7.459 1.00 93.00 221 VAL A O 1
ATOM 1781 N N . GLU A 1 222 ? -21.883 -7.557 -8.071 1.00 92.25 222 GLU A N 1
ATOM 1782 C CA . GLU A 1 222 ? -22.938 -7.266 -9.052 1.00 92.25 222 GLU A CA 1
ATOM 1783 C C . GLU A 1 222 ? -23.044 -8.321 -10.158 1.00 92.25 22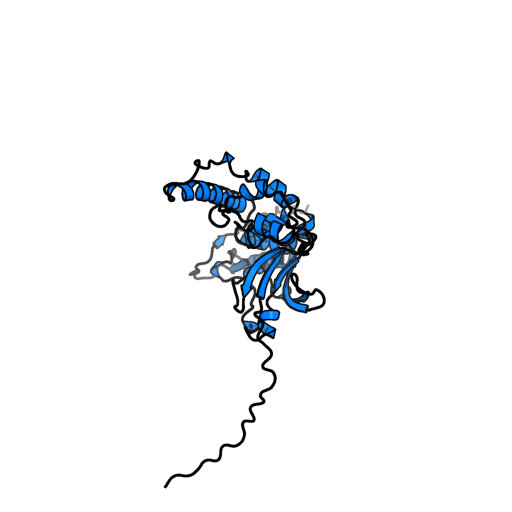2 GLU A C 1
ATOM 1785 O O . GLU A 1 222 ? -24.139 -8.637 -10.626 1.00 92.25 222 GLU A O 1
ATOM 1790 N N . ASN A 1 223 ? -21.910 -8.901 -10.559 1.00 90.94 223 ASN A N 1
ATOM 1791 C CA . ASN A 1 223 ? -21.865 -9.956 -11.569 1.00 90.94 223 ASN A CA 1
ATOM 1792 C C . ASN A 1 223 ? -22.094 -11.368 -10.994 1.00 90.94 223 ASN A C 1
ATOM 1794 O O . ASN A 1 223 ? -22.036 -12.345 -11.741 1.00 90.94 223 ASN A O 1
ATOM 1798 N N . GLY A 1 224 ? -22.384 -11.489 -9.693 1.00 91.25 224 GLY A N 1
ATOM 1799 C CA . GLY A 1 224 ? -22.742 -12.752 -9.044 1.00 91.25 224 GLY A CA 1
ATOM 1800 C C . GLY A 1 224 ? -21.569 -13.709 -8.823 1.00 91.25 224 GLY A C 1
ATOM 1801 O O . GLY A 1 224 ? -21.788 -14.914 -8.697 1.00 91.25 224 GLY A O 1
ATOM 1802 N N . TRP A 1 225 ? -20.336 -13.196 -8.798 1.00 91.94 225 TRP A N 1
ATOM 1803 C CA . TRP A 1 225 ? -19.135 -13.991 -8.520 1.00 91.94 225 TRP A CA 1
ATOM 1804 C C . TRP A 1 225 ? -18.817 -14.103 -7.023 1.00 91.94 225 TRP A C 1
ATOM 1806 O O . TRP A 1 225 ? -18.050 -14.986 -6.646 1.00 91.94 225 TRP A O 1
ATOM 1816 N N . ALA A 1 226 ? -19.390 -13.231 -6.191 1.00 93.12 226 ALA A N 1
ATOM 1817 C CA . ALA A 1 226 ? -19.235 -13.212 -4.737 1.00 93.12 226 ALA A CA 1
ATOM 1818 C C . ALA A 1 226 ? -20.466 -12.577 -4.064 1.00 93.12 226 ALA A C 1
ATOM 1820 O O . ALA A 1 226 ? -21.267 -11.908 -4.723 1.00 93.12 226 ALA A O 1
ATOM 1821 N N . TYR A 1 227 ? -20.595 -12.760 -2.755 1.00 93.75 227 TYR A N 1
ATOM 1822 C CA . TYR A 1 227 ? -21.569 -12.087 -1.901 1.00 93.75 227 TYR A CA 1
ATOM 1823 C C . TYR A 1 227 ? -20.911 -10.940 -1.123 1.00 93.75 227 TYR A C 1
ATOM 1825 O O . TYR A 1 227 ? -19.724 -10.971 -0.812 1.00 93.75 227 TYR A O 1
ATOM 1833 N N . GLU A 1 228 ? -21.682 -9.900 -0.802 1.00 92.69 228 GLU A N 1
ATOM 1834 C CA . GLU A 1 228 ? -21.166 -8.714 -0.101 1.00 92.69 228 GLU A CA 1
ATOM 1835 C C . GLU A 1 228 ? -20.634 -9.030 1.311 1.00 92.69 228 GLU A C 1
ATOM 1837 O O . GLU A 1 228 ? -19.678 -8.403 1.765 1.00 92.69 228 GLU A O 1
ATOM 1842 N N . ASP A 1 229 ? -21.203 -10.031 1.987 1.00 93.12 229 ASP A N 1
ATOM 1843 C CA . ASP A 1 229 ? -20.798 -10.478 3.326 1.00 93.12 229 ASP A CA 1
ATOM 1844 C C . ASP A 1 229 ? -19.479 -11.269 3.343 1.00 93.12 229 ASP A C 1
ATOM 1846 O O . ASP A 1 229 ? -18.924 -11.520 4.415 1.00 93.12 229 ASP A O 1
ATOM 1850 N N . GLU A 1 230 ? -18.928 -11.607 2.175 1.00 93.19 230 GLU A N 1
ATOM 1851 C CA . GLU A 1 230 ? -17.569 -12.142 2.040 1.00 93.19 230 GLU A CA 1
ATOM 1852 C C . GLU A 1 230 ? -16.503 -11.038 2.177 1.00 93.19 230 GLU A C 1
ATOM 1854 O O . GLU A 1 230 ? -15.330 -11.329 2.417 1.00 93.19 230 GLU A O 1
ATOM 1859 N N . PHE A 1 231 ? -16.903 -9.764 2.092 1.00 93.94 231 PHE A N 1
ATOM 1860 C CA . PHE A 1 231 ? -16.023 -8.603 2.202 1.00 93.94 231 PHE A CA 1
ATOM 1861 C C . PHE A 1 231 ? -16.157 -7.955 3.574 1.00 93.94 231 PHE A C 1
ATOM 1863 O O . PHE A 1 231 ? -16.998 -7.081 3.789 1.00 93.94 231 PHE A O 1
ATOM 1870 N N . ASN A 1 232 ? -15.302 -8.376 4.504 1.00 92.81 232 ASN A N 1
ATOM 1871 C CA . ASN A 1 232 ? -15.243 -7.856 5.870 1.00 92.81 232 ASN A CA 1
ATOM 1872 C C . ASN A 1 232 ? -13.967 -7.039 6.100 1.00 92.81 232 ASN A C 1
ATOM 1874 O O . ASN A 1 232 ? -13.004 -7.144 5.340 1.00 92.81 232 ASN A O 1
ATOM 1878 N N . THR A 1 233 ? -13.984 -6.223 7.151 1.00 92.75 233 THR A N 1
ATOM 1879 C CA . THR A 1 233 ? -12.840 -5.427 7.612 1.00 92.75 233 THR A CA 1
ATOM 1880 C C . THR A 1 233 ? -12.395 -5.856 8.994 1.00 92.75 233 THR A C 1
ATOM 1882 O O . THR A 1 233 ? -13.168 -6.450 9.750 1.00 92.75 233 THR A O 1
ATOM 1885 N N . GLY A 1 234 ? -11.202 -5.405 9.363 1.00 84.44 234 GLY A N 1
ATOM 1886 C CA . GLY A 1 234 ? -10.657 -5.576 10.698 1.00 84.44 234 GLY A CA 1
ATOM 1887 C C . GLY A 1 234 ? -9.759 -6.798 10.810 1.00 84.44 234 GLY A C 1
ATOM 1888 O O . GLY A 1 234 ? -9.757 -7.682 9.955 1.00 84.44 234 GLY A O 1
ATOM 1889 N N . LEU A 1 235 ? -8.996 -6.792 11.898 1.00 87.44 235 LEU A N 1
ATOM 1890 C CA . LEU A 1 235 ? -7.882 -7.696 12.149 1.00 87.44 235 LEU A CA 1
ATOM 1891 C C . LEU A 1 235 ? -8.321 -8.976 12.852 1.00 87.44 235 LEU A C 1
ATOM 1893 O O . LEU A 1 235 ? -9.207 -8.958 13.720 1.00 87.44 235 LEU A O 1
ATOM 1897 N N . SER A 1 236 ? -7.620 -10.073 12.570 1.00 84.81 236 SER A N 1
ATOM 1898 C CA . SER A 1 236 ? -7.722 -11.277 13.389 1.00 84.81 236 SER A CA 1
ATOM 1899 C C . SER A 1 236 ? -7.089 -11.058 14.771 1.00 84.81 236 SER A C 1
ATOM 1901 O O . SER A 1 236 ? -6.204 -10.223 14.955 1.00 84.81 236 SER A O 1
ATOM 1903 N N . ASP A 1 237 ? -7.496 -11.843 15.772 1.00 81.25 237 ASP A N 1
ATOM 1904 C CA . ASP A 1 237 ? -6.952 -11.721 17.137 1.00 81.25 237 ASP A CA 1
ATOM 1905 C C . ASP A 1 237 ? -5.427 -11.944 17.209 1.00 81.25 237 ASP A C 1
ATOM 1907 O O . ASP A 1 237 ? -4.779 -11.489 18.149 1.00 81.25 237 ASP A O 1
ATOM 1911 N N . GLY A 1 238 ? -4.841 -12.642 16.228 1.00 82.88 238 GLY A N 1
ATOM 1912 C CA . GLY A 1 238 ? -3.394 -12.863 16.139 1.00 82.88 238 GLY A CA 1
ATOM 1913 C C . GLY A 1 238 ? -2.598 -11.641 15.670 1.00 82.88 238 GLY A C 1
ATOM 1914 O O . GLY A 1 238 ? -1.383 -11.606 15.857 1.00 82.88 238 GLY A O 1
ATOM 1915 N N . GLU A 1 239 ? -3.271 -10.651 15.088 1.00 84.38 239 GLU A N 1
ATOM 1916 C CA . GLU A 1 239 ? -2.675 -9.432 14.524 1.00 84.38 239 GLU A CA 1
ATOM 1917 C C . GLU A 1 239 ? -2.836 -8.221 15.452 1.00 84.38 239 GLU A C 1
ATOM 1919 O O . GLU A 1 239 ? -2.255 -7.164 15.212 1.00 84.38 239 GLU A O 1
ATOM 1924 N N . LYS A 1 240 ? -3.595 -8.384 16.541 1.00 91.12 240 LYS A N 1
ATOM 1925 C CA . LYS A 1 240 ? -3.826 -7.351 17.550 1.00 91.12 240 LYS A CA 1
ATOM 1926 C C . LYS A 1 240 ? -2.782 -7.389 18.662 1.00 91.12 240 LYS A C 1
ATOM 1928 O O . LYS A 1 240 ? -2.277 -8.438 19.070 1.00 91.12 240 LYS A O 1
ATOM 1933 N N . PHE A 1 241 ? -2.524 -6.219 19.226 1.00 89.94 241 PHE A N 1
ATOM 1934 C CA . PHE A 1 241 ? -1.715 -6.027 20.417 1.00 89.94 241 PHE A CA 1
ATOM 1935 C C . PHE A 1 241 ? -2.597 -6.050 21.663 1.00 89.94 241 PHE A C 1
ATOM 1937 O O . PHE A 1 241 ? -3.557 -5.287 21.778 1.00 89.94 241 PHE A O 1
ATOM 1944 N N . LEU A 1 242 ? -2.233 -6.880 22.642 1.00 89.94 242 LEU A N 1
ATOM 1945 C CA . LEU A 1 242 ? -2.906 -6.904 23.935 1.00 89.94 242 LEU A CA 1
ATOM 1946 C C . LEU A 1 242 ? -2.185 -5.977 24.916 1.00 89.94 242 LEU A C 1
ATOM 1948 O O . LEU A 1 242 ? -1.082 -6.275 25.383 1.00 89.94 242 LEU A O 1
ATOM 1952 N N . ILE A 1 243 ? -2.836 -4.876 25.276 1.00 88.44 243 ILE A N 1
ATOM 1953 C CA . ILE A 1 243 ? -2.398 -3.972 26.335 1.00 88.44 243 ILE A CA 1
ATOM 1954 C C . ILE A 1 243 ? -2.997 -4.440 27.649 1.00 88.44 243 ILE A C 1
ATOM 1956 O O . ILE A 1 243 ? -4.216 -4.465 27.841 1.00 88.44 243 ILE A O 1
ATOM 1960 N N . VAL A 1 244 ? -2.125 -4.770 28.590 1.00 87.56 244 VAL A N 1
ATOM 1961 C CA . VAL A 1 244 ? -2.551 -5.269 29.889 1.00 87.56 244 VAL A CA 1
ATOM 1962 C C . VAL A 1 244 ? -2.285 -4.220 30.965 1.00 87.56 244 VAL A C 1
ATOM 1964 O O . VAL A 1 244 ? -1.141 -3.817 31.177 1.00 87.56 244 VAL A O 1
ATOM 1967 N N . THR A 1 245 ? -3.345 -3.799 31.659 1.00 86.31 245 THR A N 1
ATOM 1968 C CA . THR A 1 245 ? -3.292 -2.795 32.731 1.00 86.31 245 THR A CA 1
ATOM 1969 C C . THR A 1 245 ? -3.637 -3.396 34.095 1.00 86.31 245 THR A C 1
ATOM 1971 O O . THR A 1 245 ? -4.320 -4.421 34.207 1.00 86.31 245 THR A O 1
ATOM 1974 N N . GLU A 1 246 ? -3.174 -2.748 35.166 1.00 85.44 246 GLU A N 1
ATOM 1975 C CA . GLU A 1 246 ? -3.558 -3.104 36.537 1.00 85.44 246 GLU A CA 1
ATOM 1976 C C . GLU A 1 246 ? -5.007 -2.675 36.826 1.00 85.44 246 GLU A C 1
ATOM 1978 O O . GLU A 1 246 ? -5.819 -3.461 37.324 1.00 85.44 246 GLU A O 1
ATOM 1983 N N . GLY A 1 247 ? -5.359 -1.436 36.467 1.00 84.88 247 GLY A N 1
ATOM 1984 C CA . GLY A 1 247 ? -6.673 -0.857 36.705 1.00 84.88 247 GLY A CA 1
ATOM 1985 C C . GLY A 1 247 ? -7.591 -0.874 35.482 1.00 84.88 247 GLY A C 1
ATOM 1986 O O . GLY A 1 247 ? -7.185 -0.591 34.356 1.00 84.88 247 GLY A O 1
ATOM 1987 N N . SER A 1 248 ? -8.889 -1.097 35.720 1.00 85.38 248 SER A N 1
ATOM 1988 C CA . SER A 1 248 ? -9.933 -0.888 34.696 1.00 85.38 248 SER A CA 1
ATOM 1989 C C . SER A 1 248 ? -10.113 0.575 34.291 1.00 85.38 248 SER A C 1
ATOM 1991 O O . SER A 1 248 ? -10.631 0.848 33.211 1.00 85.38 248 SER A O 1
ATOM 1993 N N . SER A 1 249 ? -9.683 1.511 35.142 1.00 88.31 249 SER A N 1
ATOM 1994 C CA . SER A 1 249 ? -9.637 2.934 34.800 1.00 88.31 249 SER A CA 1
ATOM 1995 C C . SER A 1 249 ? -8.586 3.196 33.722 1.00 88.31 249 SER A C 1
ATOM 1997 O O . SER A 1 249 ? -8.888 3.848 32.728 1.00 88.31 249 SER A O 1
ATOM 1999 N N . ASP A 1 250 ? -7.395 2.614 33.867 1.00 88.12 250 ASP A N 1
ATOM 2000 C CA . ASP A 1 250 ? -6.276 2.800 32.939 1.00 88.12 250 ASP A CA 1
ATOM 2001 C C . ASP A 1 250 ? -6.613 2.254 31.550 1.00 88.12 250 ASP A C 1
ATOM 2003 O O . ASP A 1 250 ? -6.447 2.950 30.552 1.00 88.12 250 ASP A O 1
ATOM 2007 N N . ALA A 1 251 ? -7.198 1.052 31.486 1.00 88.31 251 ALA A N 1
ATOM 2008 C CA . ALA A 1 251 ? -7.656 0.452 30.232 1.00 88.31 251 ALA A CA 1
ATOM 2009 C C . ALA A 1 251 ? -8.674 1.341 29.494 1.00 88.31 251 ALA A C 1
ATOM 2011 O O . ALA A 1 251 ? -8.635 1.443 28.267 1.00 88.31 251 ALA A O 1
ATOM 2012 N N . LYS A 1 252 ? -9.578 2.003 30.234 1.00 89.69 252 LYS A N 1
ATOM 2013 C CA . LYS A 1 252 ? -10.563 2.932 29.658 1.00 89.69 252 LYS A CA 1
ATOM 2014 C C . LYS A 1 252 ? -9.913 4.215 29.154 1.00 89.69 252 LYS A C 1
ATOM 2016 O O . LYS A 1 252 ? -10.296 4.683 28.088 1.00 89.69 252 LYS A O 1
ATOM 2021 N N . ILE A 1 253 ? -8.957 4.770 29.901 1.00 92.31 253 ILE A N 1
ATOM 2022 C CA . ILE A 1 253 ? -8.227 5.983 29.506 1.00 92.31 253 ILE A CA 1
ATOM 2023 C C . ILE A 1 253 ? -7.412 5.719 28.239 1.00 92.31 253 ILE A C 1
ATOM 2025 O O . ILE A 1 253 ? -7.488 6.511 27.307 1.00 92.31 253 ILE A O 1
ATOM 2029 N N . ILE A 1 254 ? -6.687 4.599 28.179 1.00 90.94 254 ILE A N 1
ATOM 2030 C CA . ILE A 1 254 ? -5.870 4.229 27.016 1.00 90.94 254 ILE A CA 1
ATOM 2031 C C . ILE A 1 254 ? -6.747 4.025 25.784 1.00 90.94 254 ILE A C 1
ATOM 2033 O O . ILE A 1 254 ? -6.465 4.618 24.748 1.00 90.94 254 ILE A O 1
ATOM 2037 N N . ARG A 1 255 ? -7.838 3.252 25.903 1.00 89.31 255 ARG A N 1
ATOM 2038 C CA . ARG A 1 255 ? -8.784 3.082 24.794 1.00 89.31 255 ARG A CA 1
ATOM 2039 C C . ARG A 1 255 ? -9.293 4.444 24.333 1.00 89.31 255 ARG A C 1
ATOM 2041 O O . ARG A 1 255 ? -9.082 4.812 23.194 1.00 89.31 255 ARG A O 1
ATOM 2048 N N . HIS A 1 256 ? -9.825 5.256 25.245 1.00 92.75 256 HIS A N 1
ATOM 2049 C CA . HIS A 1 256 ? -10.310 6.592 24.898 1.00 92.75 256 HIS A CA 1
ATOM 2050 C C . HIS A 1 256 ? -9.249 7.475 24.215 1.00 92.75 256 HIS A C 1
ATOM 2052 O O . HIS A 1 256 ? -9.586 8.229 23.306 1.00 92.75 256 HIS A O 1
ATOM 2058 N N . ALA A 1 257 ? -7.978 7.369 24.613 1.00 93.62 257 ALA A N 1
ATOM 2059 C CA . ALA A 1 257 ? -6.884 8.082 23.968 1.00 93.62 257 ALA A CA 1
ATOM 2060 C C . ALA A 1 257 ? -6.644 7.611 22.524 1.00 93.62 257 ALA A C 1
ATOM 2062 O O . ALA A 1 257 ? -6.476 8.467 21.658 1.00 93.62 257 ALA A O 1
ATOM 2063 N N . PHE A 1 258 ? -6.682 6.302 22.238 1.00 91.88 258 PHE A N 1
ATOM 2064 C CA . PHE A 1 258 ? -6.602 5.792 20.860 1.00 91.88 258 PHE A CA 1
ATOM 2065 C C . PHE A 1 258 ? -7.742 6.339 20.002 1.00 91.88 258 PHE A C 1
ATOM 2067 O O . PHE A 1 258 ? -7.474 6.956 18.974 1.00 91.88 258 PHE A O 1
ATOM 2074 N N . ASN A 1 259 ? -8.988 6.246 20.478 1.00 91.06 259 ASN A N 1
ATOM 2075 C CA . ASN A 1 259 ? -10.165 6.744 19.754 1.00 91.06 259 ASN A CA 1
ATOM 2076 C C . ASN A 1 259 ? -10.067 8.242 19.415 1.00 91.06 259 ASN A C 1
ATOM 2078 O O . ASN A 1 259 ? -10.646 8.691 18.430 1.00 91.06 259 ASN A O 1
ATOM 2082 N N . LEU A 1 260 ? -9.385 9.035 20.250 1.00 93.50 260 LEU A N 1
ATOM 2083 C CA . LEU A 1 260 ? -9.236 10.478 20.049 1.00 93.50 260 LEU A CA 1
ATOM 2084 C C . LEU A 1 260 ? -8.017 10.857 19.204 1.00 93.50 260 LEU A C 1
ATOM 2086 O O . LEU A 1 260 ? -8.099 11.793 18.413 1.00 93.50 260 LEU A O 1
ATOM 2090 N N . LEU A 1 261 ? -6.877 10.199 19.422 1.00 93.69 261 LEU A N 1
ATOM 2091 C CA . LEU A 1 261 ? -5.586 10.623 18.872 1.00 93.69 261 LEU A CA 1
ATOM 2092 C C . LEU A 1 261 ? -5.198 9.857 17.609 1.00 93.69 261 LEU A C 1
ATOM 2094 O O . LEU A 1 261 ? -4.491 10.398 16.764 1.00 93.69 261 LEU A O 1
ATOM 2098 N N . CYS A 1 262 ? -5.620 8.601 17.497 1.00 92.38 262 CYS A N 1
ATOM 2099 C CA . CYS A 1 262 ? -5.306 7.743 16.361 1.00 92.38 262 CYS A CA 1
ATOM 2100 C C . CYS A 1 262 ? -6.422 6.709 16.117 1.00 92.38 262 CYS A C 1
ATOM 2102 O O . CYS A 1 262 ? -6.178 5.500 16.179 1.00 92.38 262 CYS A O 1
ATOM 2104 N N . PRO A 1 263 ? -7.655 7.175 15.824 1.00 92.31 263 PRO A N 1
ATOM 2105 C CA . PRO A 1 263 ? -8.801 6.298 15.568 1.00 92.31 263 PRO A CA 1
ATOM 2106 C C . PRO A 1 263 ? -8.546 5.291 14.440 1.00 92.31 263 PRO A C 1
ATOM 2108 O O . PRO A 1 263 ? -9.077 4.188 14.465 1.00 92.31 263 PRO A O 1
ATOM 2111 N N . GLN A 1 264 ? -7.681 5.635 13.484 1.00 92.69 264 GLN A N 1
ATOM 2112 C CA . GLN A 1 264 ? -7.305 4.786 12.359 1.00 92.69 264 GLN A CA 1
ATOM 2113 C C . GLN A 1 264 ? -6.568 3.498 12.751 1.00 92.69 264 GLN A C 1
ATOM 2115 O O . GLN A 1 264 ? -6.421 2.635 11.899 1.00 92.69 264 GLN A O 1
ATOM 2120 N N . VAL A 1 265 ? -6.079 3.356 13.987 1.00 94.19 265 VAL A N 1
ATOM 2121 C CA . VAL A 1 265 ? -5.407 2.134 14.479 1.00 94.19 265 VAL A CA 1
ATOM 2122 C C . VAL A 1 265 ? -5.998 1.632 15.796 1.00 94.19 265 VAL A C 1
ATOM 2124 O O . VAL A 1 265 ? -5.401 0.785 16.450 1.00 94.19 265 VAL A O 1
ATOM 2127 N N . GLU A 1 266 ? -7.151 2.151 16.224 1.00 92.38 266 GLU A N 1
ATOM 2128 C CA . GLU A 1 266 ? -7.764 1.756 17.498 1.00 92.38 266 GLU A CA 1
ATOM 2129 C C . GLU A 1 266 ? -8.003 0.238 17.576 1.00 92.38 266 GLU A C 1
ATOM 2131 O O . GLU A 1 266 ? -7.728 -0.386 18.600 1.00 92.38 266 GLU A O 1
ATOM 2136 N N . ASP A 1 267 ? -8.461 -0.363 16.480 1.00 92.44 267 ASP A N 1
ATOM 2137 C CA . ASP A 1 267 ? -8.783 -1.787 16.344 1.00 92.44 267 ASP A CA 1
ATOM 2138 C C . ASP A 1 267 ? -7.565 -2.723 16.425 1.00 92.44 267 ASP A C 1
ATOM 2140 O O . ASP A 1 267 ? -7.743 -3.929 16.612 1.00 92.44 267 ASP A O 1
ATOM 2144 N N . PHE A 1 268 ? -6.340 -2.187 16.350 1.00 93.69 268 PHE A N 1
ATOM 2145 C CA . PHE A 1 268 ? -5.114 -2.943 16.618 1.00 93.69 268 PHE A CA 1
ATOM 2146 C C . PHE A 1 268 ? -4.917 -3.240 18.107 1.00 93.69 268 PHE A C 1
ATOM 2148 O O . PHE A 1 268 ? -4.102 -4.100 18.432 1.00 93.69 268 PHE A O 1
ATOM 2155 N N . PHE A 1 269 ? -5.601 -2.543 19.020 1.00 91.69 269 PHE A N 1
ATOM 2156 C CA . PHE A 1 269 ? -5.300 -2.609 20.451 1.00 91.69 269 PHE A CA 1
ATOM 2157 C C . PHE A 1 269 ? -6.473 -3.130 21.278 1.00 91.69 269 PHE A C 1
ATOM 2159 O O . PHE A 1 269 ? -7.443 -2.423 21.560 1.00 91.69 269 PHE A O 1
ATOM 2166 N N . ASP A 1 270 ? -6.314 -4.339 21.807 1.00 88.88 270 ASP A N 1
ATOM 2167 C CA . ASP A 1 270 ? -7.193 -4.857 22.845 1.00 88.88 270 ASP A CA 1
ATOM 2168 C C . ASP A 1 270 ? -6.665 -4.472 24.227 1.00 88.88 270 ASP A C 1
ATOM 2170 O O . ASP A 1 270 ? -5.469 -4.544 24.502 1.00 88.88 270 ASP A O 1
ATOM 2174 N N . THR A 1 271 ? -7.560 -4.081 25.137 1.00 82.50 271 THR A N 1
ATOM 2175 C CA . THR A 1 271 ? -7.190 -3.780 26.528 1.00 82.50 271 THR A CA 1
ATOM 2176 C C . THR A 1 271 ? -7.767 -4.813 27.485 1.00 82.50 271 THR A C 1
ATOM 2178 O O . THR A 1 271 ? -8.946 -5.171 27.410 1.00 82.50 271 THR A O 1
ATOM 2181 N N . TRP A 1 272 ? -6.935 -5.283 28.413 1.00 79.88 272 TRP A N 1
ATOM 2182 C CA . TRP A 1 272 ? -7.302 -6.255 29.441 1.00 79.88 272 TRP A CA 1
ATOM 2183 C C . TRP A 1 272 ? -6.840 -5.803 30.822 1.00 79.88 272 TRP A C 1
ATOM 2185 O O . TRP A 1 272 ? -5.797 -5.173 30.969 1.00 79.88 272 TRP A O 1
ATOM 2195 N N . THR A 1 273 ? -7.600 -6.164 31.854 1.00 72.38 273 THR A N 1
ATOM 2196 C CA . THR A 1 273 ? -7.266 -5.841 33.249 1.00 72.38 273 THR A CA 1
ATOM 2197 C C . THR A 1 273 ? -6.825 -7.088 34.002 1.00 72.38 273 THR A C 1
ATOM 2199 O O . THR A 1 273 ? -7.527 -8.099 33.935 1.00 72.38 273 THR A O 1
ATOM 2202 N N . TRP A 1 274 ? -5.735 -7.012 34.774 1.00 60.25 274 TRP A N 1
ATOM 2203 C CA . TRP A 1 274 ? -5.243 -8.099 35.639 1.00 60.25 274 TRP A CA 1
ATOM 2204 C C . TRP A 1 274 ? -6.245 -8.467 36.749 1.00 60.25 274 TRP A C 1
ATOM 2206 O O . TRP A 1 274 ? -6.097 -8.101 37.912 1.00 60.25 274 TRP A O 1
ATOM 2216 N N . LYS A 1 275 ? -7.275 -9.250 36.426 1.00 48.09 275 LYS A N 1
ATOM 2217 C CA . LYS A 1 275 ? -8.049 -10.017 37.409 1.00 48.09 275 LYS A CA 1
ATOM 2218 C C . LYS A 1 275 ? -8.299 -11.432 36.885 1.00 48.09 275 LYS A C 1
ATOM 2220 O O . LYS A 1 275 ? -9.329 -11.699 36.288 1.00 48.09 275 LYS A O 1
ATOM 2225 N N . LYS A 1 276 ? -7.355 -12.315 37.244 1.00 41.16 276 LYS A N 1
ATOM 2226 C CA . LYS A 1 276 ? -7.340 -13.789 37.136 1.00 41.16 276 LYS A CA 1
ATOM 2227 C C . LYS A 1 276 ? -7.263 -14.404 35.726 1.00 41.16 276 LYS A C 1
ATOM 2229 O O . LYS A 1 276 ? -8.100 -14.159 34.873 1.00 41.16 276 LYS A O 1
ATOM 2234 N N . ASP A 1 277 ? -6.269 -15.290 35.615 1.00 46.41 277 ASP A N 1
ATOM 2235 C CA . ASP A 1 277 ? -6.046 -16.363 34.636 1.00 46.41 277 ASP A CA 1
ATOM 2236 C C . ASP A 1 277 ? -5.790 -15.968 33.172 1.00 46.41 277 ASP A C 1
ATOM 2238 O O . ASP A 1 277 ? -6.706 -15.764 32.382 1.00 46.41 277 ASP A O 1
ATOM 2242 N N . ILE A 1 278 ? -4.507 -15.966 32.777 1.00 51.53 278 ILE A N 1
ATOM 2243 C CA . ILE A 1 278 ? -4.085 -15.821 31.377 1.00 51.53 278 ILE A CA 1
ATOM 2244 C C . ILE A 1 278 ? -3.780 -17.198 30.773 1.00 51.53 278 ILE A C 1
ATOM 2246 O O . ILE A 1 278 ? -2.848 -17.893 31.181 1.00 51.53 278 ILE A O 1
ATOM 2250 N N . ARG A 1 279 ? -4.530 -17.534 29.721 1.00 47.97 279 ARG A N 1
ATOM 2251 C CA . ARG A 1 279 ? -4.047 -18.282 28.553 1.00 47.97 279 ARG A CA 1
ATOM 2252 C C . ARG A 1 279 ? -4.477 -17.482 27.317 1.00 47.97 279 ARG A C 1
ATOM 2254 O O . ARG A 1 279 ? -5.628 -17.587 26.918 1.00 47.97 279 ARG A O 1
ATOM 2261 N N . SER A 1 280 ? -3.595 -16.660 26.749 1.00 48.25 280 SER A N 1
ATOM 2262 C CA . SER A 1 280 ? -3.832 -15.981 25.463 1.00 48.25 280 SER A CA 1
ATOM 2263 C C . SER A 1 280 ? -2.568 -16.052 24.594 1.00 48.25 280 SER A C 1
ATOM 2265 O O . SER A 1 280 ? -1.476 -15.894 25.146 1.00 48.25 280 SER A O 1
ATOM 2267 N N . PRO A 1 281 ? -2.691 -16.317 23.278 1.00 44.16 281 PRO A N 1
ATOM 2268 C CA . PRO A 1 281 ? -1.574 -16.357 22.334 1.00 44.16 281 PRO A CA 1
ATOM 2269 C C . PRO A 1 281 ? -1.157 -14.980 21.763 1.00 44.16 281 PRO A C 1
ATOM 2271 O O . PRO A 1 281 ? -0.271 -14.948 20.914 1.00 44.16 281 PRO A O 1
ATOM 2274 N N . ALA A 1 282 ? -1.759 -13.862 22.192 1.00 52.47 282 ALA A N 1
ATOM 2275 C CA . ALA A 1 282 ? -1.465 -12.522 21.658 1.00 52.47 282 ALA A CA 1
ATOM 2276 C C . ALA A 1 282 ? -0.096 -11.957 22.100 1.00 52.47 282 ALA A C 1
ATOM 2278 O O . ALA A 1 282 ? 0.428 -12.315 23.160 1.00 52.47 282 ALA A O 1
ATOM 2279 N N . GLN A 1 283 ? 0.464 -11.020 21.320 1.00 56.62 283 GLN A N 1
ATOM 2280 C CA . GLN A 1 283 ? 1.635 -10.239 21.738 1.00 56.62 283 GLN A CA 1
ATOM 2281 C C . GLN A 1 283 ? 1.253 -9.312 22.903 1.00 56.62 283 GLN A C 1
ATOM 2283 O O . GLN A 1 283 ? 0.340 -8.494 22.788 1.00 56.62 283 GLN A O 1
ATOM 2288 N N . VAL A 1 284 ? 1.936 -9.456 24.045 1.00 57.12 284 VAL A N 1
ATOM 2289 C CA . VAL A 1 284 ? 1.587 -8.758 25.293 1.00 57.12 284 VAL A CA 1
ATOM 2290 C C . VAL A 1 284 ? 2.460 -7.523 25.488 1.00 57.12 284 VAL A C 1
ATOM 2292 O O . VAL A 1 284 ? 3.675 -7.641 25.654 1.00 57.12 284 VAL A O 1
ATOM 2295 N N . ILE A 1 285 ? 1.833 -6.348 25.558 1.00 62.22 285 ILE A N 1
ATOM 2296 C CA . ILE A 1 285 ? 2.485 -5.094 25.945 1.00 62.22 285 ILE A CA 1
ATOM 2297 C C . ILE A 1 285 ? 2.108 -4.781 27.399 1.00 62.22 285 ILE A C 1
ATOM 2299 O O . ILE A 1 285 ? 0.938 -4.576 27.730 1.00 62.22 285 ILE A O 1
ATOM 2303 N N . TYR A 1 286 ? 3.110 -4.733 28.280 1.00 49.44 286 TYR A N 1
ATOM 2304 C CA . TYR A 1 286 ? 2.933 -4.312 29.672 1.00 49.44 286 TYR A CA 1
ATOM 2305 C C . TYR A 1 286 ? 3.109 -2.802 29.792 1.00 49.44 286 TYR A C 1
ATOM 2307 O O . TYR A 1 286 ? 4.192 -2.279 29.530 1.00 49.44 286 TYR A O 1
ATOM 2315 N N . VAL A 1 287 ? 2.063 -2.109 30.242 1.00 53.03 287 VAL A N 1
ATOM 2316 C CA . VAL A 1 287 ? 2.105 -0.667 30.504 1.00 53.03 287 VAL A CA 1
ATOM 2317 C C . VAL A 1 287 ? 1.868 -0.435 31.994 1.00 53.03 287 VAL A C 1
ATOM 2319 O O . VAL A 1 287 ? 0.776 -0.680 32.501 1.00 53.03 287 VAL A O 1
ATOM 2322 N N . SER A 1 288 ? 2.898 0.036 32.702 1.00 41.78 288 SER A N 1
ATOM 2323 C CA . SER A 1 288 ? 2.778 0.523 34.081 1.00 41.78 288 SER A CA 1
ATOM 2324 C C . SER A 1 288 ? 2.668 2.044 34.054 1.00 41.78 288 SER A C 1
ATOM 2326 O O . SER A 1 288 ? 3.628 2.732 33.707 1.00 41.78 288 SER A O 1
ATOM 2328 N N . LEU A 1 289 ? 1.491 2.577 34.384 1.00 43.16 289 LEU A N 1
ATOM 2329 C CA . LEU A 1 289 ? 1.286 4.014 34.554 1.00 43.16 289 LEU A CA 1
ATOM 2330 C C . LEU A 1 289 ? 1.566 4.383 36.017 1.00 43.16 289 LEU A C 1
ATOM 2332 O O . LEU A 1 289 ? 0.653 4.440 36.836 1.00 43.16 289 LEU A O 1
ATOM 2336 N N . SER A 1 290 ? 2.828 4.654 36.365 1.00 35.59 290 SER A N 1
ATOM 2337 C CA . SER A 1 290 ? 3.126 5.348 37.623 1.00 35.59 290 SER A CA 1
ATOM 2338 C C . SER A 1 290 ? 2.841 6.840 37.440 1.00 35.59 290 SER A C 1
ATOM 2340 O O . SER A 1 290 ? 3.665 7.583 36.903 1.00 35.59 290 SER A O 1
ATOM 2342 N N . MET A 1 291 ? 1.662 7.299 37.863 1.00 36.62 291 MET A N 1
ATOM 2343 C CA . MET A 1 291 ? 1.399 8.732 38.008 1.00 36.62 291 MET A CA 1
ATOM 2344 C C . MET A 1 291 ? 2.094 9.250 39.274 1.00 36.62 291 MET A C 1
ATOM 2346 O O . MET A 1 291 ? 1.452 9.455 40.301 1.00 36.62 291 MET A O 1
ATOM 2350 N N . ASP A 1 292 ? 3.402 9.498 39.198 1.00 33.56 292 ASP A N 1
ATOM 2351 C CA . ASP A 1 292 ? 4.089 10.356 40.170 1.00 33.56 292 ASP A CA 1
ATOM 2352 C C . ASP A 1 292 ? 3.733 11.818 39.865 1.00 33.56 292 ASP A C 1
ATOM 2354 O O . ASP A 1 292 ? 4.501 12.582 39.280 1.00 33.56 292 ASP A O 1
ATOM 2358 N N . LEU A 1 293 ? 2.513 12.215 40.232 1.00 35.22 293 LEU A N 1
ATOM 2359 C CA . LEU A 1 293 ? 2.172 13.627 40.363 1.00 35.22 293 LEU A CA 1
ATOM 2360 C C . LEU A 1 293 ? 2.850 14.146 41.642 1.00 35.22 293 LEU A C 1
ATOM 2362 O O . LEU A 1 293 ? 2.563 13.623 42.724 1.00 35.22 293 LEU A O 1
ATOM 2366 N N . PRO A 1 294 ? 3.730 15.164 41.576 1.00 30.78 294 PRO A N 1
ATOM 2367 C CA . PRO A 1 294 ? 4.257 15.771 42.787 1.00 30.78 294 PRO A CA 1
ATOM 2368 C C . PRO A 1 294 ? 3.089 16.361 43.591 1.00 30.78 294 PRO A C 1
ATOM 2370 O O . PRO A 1 294 ? 2.174 16.946 43.001 1.00 30.78 294 PRO A O 1
ATOM 2373 N N . PRO A 1 295 ? 3.083 16.234 44.930 1.00 32.84 295 PRO A N 1
ATOM 2374 C CA . PRO A 1 295 ? 2.037 16.835 45.733 1.00 32.84 295 PRO A CA 1
ATOM 2375 C C . PRO A 1 295 ? 2.078 18.349 45.530 1.00 32.84 295 PRO A C 1
ATOM 2377 O O . PRO A 1 295 ? 3.066 19.007 45.860 1.00 32.84 295 PRO A O 1
ATOM 2380 N N . CYS A 1 296 ? 0.987 18.899 44.992 1.00 29.27 296 CYS A N 1
ATOM 2381 C CA . CYS A 1 296 ? 0.674 20.315 45.090 1.00 29.27 296 CYS A CA 1
ATOM 2382 C C . CYS A 1 296 ? 0.820 20.734 46.557 1.00 29.27 296 CYS A C 1
ATOM 2384 O O . CYS A 1 296 ? -0.008 20.395 47.405 1.00 29.27 296 CYS A O 1
ATOM 2386 N N . VAL A 1 297 ? 1.885 21.473 46.856 1.00 31.20 297 VAL A N 1
ATOM 2387 C CA . VAL A 1 297 ? 2.023 22.192 48.115 1.00 31.20 297 VAL A CA 1
ATOM 2388 C C . VAL A 1 297 ? 1.056 23.366 48.038 1.00 31.20 297 VAL A C 1
ATOM 2390 O O . VAL A 1 29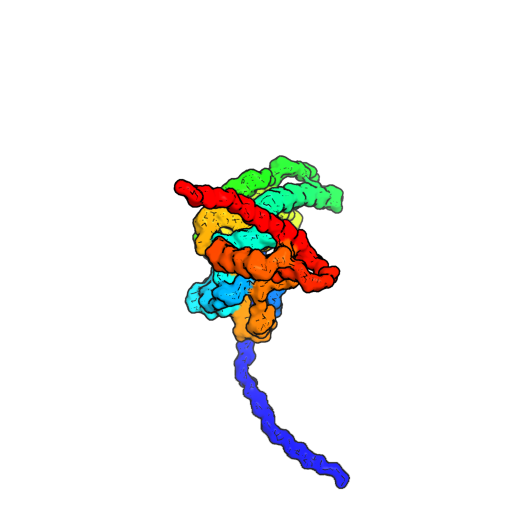7 ? 1.366 24.407 47.470 1.00 31.20 297 VAL A O 1
ATOM 2393 N N . LEU A 1 298 ? -0.141 23.179 48.590 1.00 32.88 298 LEU A N 1
ATOM 2394 C CA . LEU A 1 298 ? -0.971 24.292 49.028 1.00 32.88 298 LEU A CA 1
ATOM 2395 C C . LEU A 1 298 ? -0.284 24.937 50.240 1.00 32.88 298 LEU A C 1
ATOM 2397 O O . LEU A 1 298 ? -0.365 24.425 51.359 1.00 32.88 298 LEU A O 1
ATOM 2401 N N . ARG A 1 299 ? 0.399 26.054 49.993 1.00 30.70 299 ARG A N 1
ATOM 2402 C CA . ARG A 1 299 ? 0.577 27.168 50.927 1.00 30.70 299 ARG A CA 1
ATOM 2403 C C . ARG A 1 299 ? 0.470 28.475 50.166 1.00 30.70 299 ARG A C 1
ATOM 2405 O O . ARG A 1 299 ? 1.072 28.553 49.076 1.00 30.70 299 ARG A O 1
#

Secondary structure (DSSP, 8-state):
-----------------------EEEEEETTEEEEEEESS--S--GGG--GGGEEEEE-SSS-TT-EEEEEEEEHHHHHHHHHHTT--HHHHHHHHHHHHHHHHHHGGGSTT--PPP-GGGS--HHHHHHHHTT--TTTS-----SSSSS---SS-HHHHTTSTT--TTTTTTS--TT--SHHHHHHHHHTTS-HHHHHHHHTTSGGGGGSEEEEE-HHHHHTTSS-GGG---S--TTTSEEEEESSHHHHHHHHHHHHHH-GGGGGGEEEEE-SS-----SEEEE------PPP----

Foldseek 3Di:
DDDDDDDDDDPPPPDDPDPLDWDKWFWAWQLATQDMDTLAPGDADQLQADPVQWDWAADSHDDRVDTFTWRKDALQLSQVSLVLLVLAPVVVLVLQVVLQVVLLVVVVVDPDDDDRDDLVLADHVVRLLVLLQVDLLNPWDPDFCPPDPDAAASDDPSNLCRRSPDDCVVAVPHDPPQRGTHNSNSSSSQNSDDSSNVSNSNVSHVNRRGTMTIRGCGRSCVSPSDPPVVRHHADDQQQAEEEEDQDPVVQVVVLVCCCPPRVSCSRNYDYYHPDDDDDDPYHYDYDDDPPPDPDDPDD

pLDDT: mean 80.88, std 21.57, range [24.84, 98.62]